Protein AF-A0A968AZ81-F1 (afdb_monomer)

Foldseek 3Di:
DDDDDDDDDPPDDDDDPPPPPPVVVVVVPPPPPDDDDDDDDDDDDDDDDDDDDDDDDDDDDDDDDDDDDPDPCPVVVVVVVVVVVVVVVCVVPVPPCPDDQQDDPPPPPPDPPPDDAQAWEDEPDPWIFGQHPQATATAPDVVLVVVVCVVPVRVVRYDYDYVVVNVSGHHDYHFFAWEDEPPDPAIWTADPQATAGEPDDAPPPPPDPRRDYHYDYPVSNVPGHYDYHDYNDPD

Structure (mmCIF, N/CA/C/O backbone):
data_AF-A0A968AZ81-F1
#
_entry.id   AF-A0A968AZ81-F1
#
loop_
_atom_site.group_PDB
_atom_site.id
_atom_site.type_symbol
_atom_site.label_atom_id
_atom_site.label_alt_id
_atom_site.label_comp_id
_atom_site.label_asym_id
_atom_site.label_entity_id
_atom_site.label_seq_id
_atom_site.pdbx_PDB_ins_code
_atom_site.Cartn_x
_atom_site.Cartn_y
_atom_site.Cartn_z
_atom_site.occupancy
_atom_site.B_iso_or_equiv
_atom_site.auth_seq_id
_atom_site.auth_comp_id
_atom_site.auth_asym_id
_atom_site.auth_atom_id
_atom_site.pdbx_PDB_model_num
ATOM 1 N N . MET A 1 1 ? 12.023 -5.761 -66.717 1.00 43.62 1 MET A N 1
ATOM 2 C CA . MET A 1 1 ? 10.794 -6.523 -66.402 1.00 43.62 1 MET A CA 1
ATOM 3 C C . MET A 1 1 ? 10.692 -6.647 -64.890 1.00 43.62 1 MET A C 1
ATOM 5 O O . MET A 1 1 ? 11.383 -7.474 -64.313 1.00 43.62 1 MET A O 1
ATOM 9 N N . TYR A 1 2 ? 9.914 -5.782 -64.241 1.00 35.03 2 TYR A N 1
ATOM 10 C CA . TYR A 1 2 ? 9.704 -5.839 -62.792 1.00 35.03 2 TYR A CA 1
ATOM 11 C C . TYR A 1 2 ? 8.448 -6.666 -62.511 1.00 35.03 2 TYR A C 1
ATOM 13 O O . TYR A 1 2 ? 7.374 -6.349 -63.018 1.00 35.03 2 TYR A O 1
ATOM 21 N N . LYS A 1 3 ? 8.602 -7.762 -61.759 1.00 43.31 3 LYS A N 1
ATOM 22 C CA . LYS A 1 3 ? 7.485 -8.586 -61.284 1.00 43.31 3 LYS A CA 1
ATOM 23 C C . LYS A 1 3 ? 6.713 -7.788 -60.233 1.00 43.31 3 LYS A C 1
ATOM 25 O O . LYS A 1 3 ? 7.293 -7.390 -59.228 1.00 43.31 3 LYS A O 1
ATOM 30 N N . GLN A 1 4 ? 5.428 -7.550 -60.480 1.00 50.06 4 GLN A N 1
ATOM 31 C CA . GLN A 1 4 ? 4.507 -7.011 -59.484 1.00 50.06 4 GLN A CA 1
ATOM 32 C C . GLN A 1 4 ? 4.233 -8.087 -58.429 1.00 50.06 4 GLN A C 1
ATOM 34 O O . GLN A 1 4 ? 3.752 -9.173 -58.751 1.00 50.06 4 GLN A O 1
ATOM 39 N N . THR A 1 5 ? 4.565 -7.788 -57.177 1.00 60.44 5 THR A N 1
ATOM 40 C CA . THR A 1 5 ? 4.175 -8.591 -56.015 1.00 60.44 5 THR A CA 1
ATOM 41 C C . THR A 1 5 ? 2.737 -8.215 -55.636 1.00 60.44 5 THR A C 1
ATOM 43 O O . THR A 1 5 ? 2.453 -7.019 -55.539 1.00 60.44 5 THR A O 1
ATOM 46 N N . PRO A 1 6 ? 1.815 -9.174 -55.445 1.00 56.84 6 PRO A N 1
ATOM 47 C CA . PRO 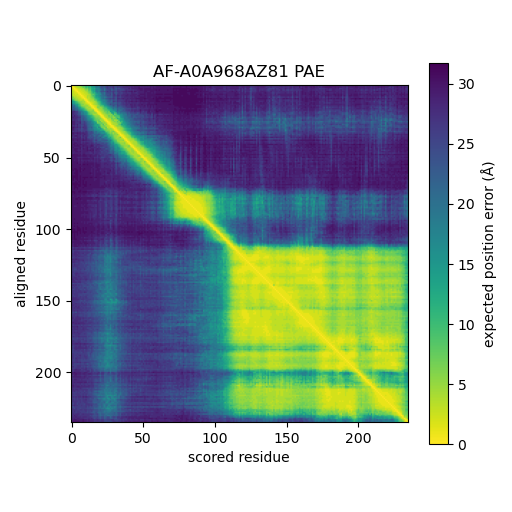A 1 6 ? 0.432 -8.862 -55.097 1.00 56.84 6 PRO A CA 1
ATOM 48 C C . PRO A 1 6 ? 0.316 -8.268 -53.683 1.00 56.84 6 PRO A C 1
ATOM 50 O O . PRO A 1 6 ? 1.029 -8.674 -52.763 1.00 56.84 6 PRO A O 1
ATOM 53 N N . LEU A 1 7 ? -0.591 -7.295 -53.538 1.00 59.62 7 LEU A N 1
ATOM 54 C CA . LEU A 1 7 ? -0.969 -6.659 -52.272 1.00 59.62 7 LEU A CA 1
ATOM 55 C C . LEU A 1 7 ? -1.585 -7.693 -51.303 1.00 59.62 7 LEU A C 1
ATOM 57 O O . LEU A 1 7 ? -2.386 -8.515 -51.753 1.00 59.62 7 LEU A O 1
ATOM 61 N N . PRO A 1 8 ? -1.278 -7.647 -49.994 1.00 56.78 8 PRO A N 1
ATOM 62 C CA . PRO A 1 8 ? -1.912 -8.521 -49.015 1.00 56.78 8 PRO A CA 1
ATOM 63 C C . PRO A 1 8 ? -3.367 -8.108 -48.743 1.00 56.78 8 PRO A C 1
ATOM 65 O O . PRO A 1 8 ? -3.677 -6.932 -48.554 1.00 56.78 8 PRO A O 1
ATOM 68 N N . ASP A 1 9 ? -4.240 -9.112 -48.717 1.00 55.59 9 ASP A N 1
ATOM 69 C CA . ASP A 1 9 ? -5.656 -9.033 -48.354 1.00 55.59 9 ASP A CA 1
ATOM 70 C C . ASP A 1 9 ? -5.807 -8.683 -46.860 1.00 55.59 9 ASP A C 1
ATOM 72 O O . ASP A 1 9 ? -5.291 -9.385 -45.989 1.00 55.59 9 ASP A O 1
ATOM 76 N N . LEU A 1 10 ? -6.492 -7.572 -46.570 1.00 54.00 10 LEU A N 1
ATOM 77 C CA . LEU A 1 10 ? -6.696 -7.024 -45.221 1.00 54.00 10 LEU A CA 1
ATOM 78 C C . LEU A 1 10 ? -7.914 -7.616 -44.493 1.00 54.00 10 LEU A C 1
ATOM 80 O O . LEU A 1 10 ? -8.325 -7.099 -43.454 1.00 54.00 10 LEU A O 1
ATOM 84 N N . THR A 1 11 ? -8.482 -8.715 -44.983 1.00 55.09 11 THR A N 1
ATOM 85 C CA . THR A 1 11 ? -9.684 -9.316 -44.395 1.00 55.09 11 THR A CA 1
ATOM 86 C C . THR A 1 11 ? -9.343 -10.543 -43.544 1.00 55.09 11 THR A C 1
ATOM 88 O O . THR A 1 11 ? -9.730 -11.667 -43.853 1.00 55.09 11 THR A O 1
ATOM 91 N N . GLN A 1 12 ? -8.611 -10.350 -42.440 1.00 53.25 12 GLN A N 1
ATOM 92 C CA . GLN A 1 12 ? -8.490 -11.368 -41.385 1.00 53.25 12 GLN A CA 1
ATOM 93 C C . GLN A 1 12 ? -8.810 -10.774 -40.003 1.00 53.25 12 GLN A C 1
ATOM 95 O O . GLN A 1 12 ? -8.204 -9.773 -39.617 1.00 53.25 12 GLN A O 1
ATOM 100 N N . PRO A 1 13 ? -9.737 -11.371 -39.229 1.00 49.16 13 PRO A N 1
ATOM 101 C CA . PRO A 1 13 ? -10.010 -10.940 -37.864 1.00 49.16 13 PRO A CA 1
ATOM 102 C C . PRO A 1 13 ? -8.804 -11.221 -36.958 1.00 49.16 13 PRO A C 1
ATOM 104 O O . PRO A 1 13 ? -8.225 -12.310 -36.978 1.00 49.16 13 PRO A O 1
ATOM 107 N N . ALA A 1 14 ? -8.438 -10.215 -36.162 1.00 47.72 14 ALA A N 1
ATOM 108 C CA . ALA A 1 14 ? -7.310 -10.228 -35.241 1.00 47.72 14 ALA A CA 1
ATOM 109 C C . ALA A 1 14 ? -7.353 -11.448 -34.305 1.00 47.72 14 ALA A C 1
ATOM 111 O O . ALA A 1 14 ? -8.196 -11.567 -33.415 1.00 47.72 14 ALA A O 1
ATOM 112 N N . LYS A 1 15 ? -6.406 -12.364 -34.508 1.00 46.53 15 LYS A N 1
ATOM 113 C CA . LYS A 1 15 ? -6.186 -13.528 -33.655 1.00 46.53 15 LYS A CA 1
ATOM 114 C C . LYS A 1 15 ? -5.468 -13.082 -32.375 1.00 46.53 15 LYS A C 1
ATOM 116 O O . LYS A 1 15 ? -4.271 -12.834 -32.396 1.00 46.53 15 LYS A O 1
ATOM 121 N N . ASN A 1 16 ? -6.249 -12.981 -31.303 1.00 49.22 16 ASN A N 1
ATOM 122 C CA . ASN A 1 16 ? -5.918 -13.073 -29.875 1.00 49.22 16 ASN A CA 1
ATOM 123 C C . ASN A 1 16 ? -4.513 -12.585 -29.386 1.00 49.22 16 ASN A C 1
ATOM 125 O O . ASN A 1 16 ? -3.524 -13.290 -29.603 1.00 49.22 16 ASN A O 1
ATOM 129 N N . PRO A 1 17 ? -4.408 -11.471 -28.623 1.00 50.22 17 PRO A N 1
ATOM 130 C CA . PRO A 1 17 ? -3.148 -10.968 -28.047 1.00 50.22 17 PRO A CA 1
ATOM 131 C C . PRO A 1 17 ? -2.643 -11.693 -26.772 1.00 50.22 17 PRO A C 1
ATOM 133 O O . PRO A 1 17 ? -1.672 -11.259 -26.154 1.00 50.22 17 PRO A O 1
ATOM 136 N N . GLU A 1 18 ? -3.222 -12.823 -26.368 1.00 47.47 18 GLU A N 1
ATOM 137 C CA . GLU A 1 18 ? -2.956 -13.469 -25.065 1.00 47.47 18 GLU A CA 1
ATOM 138 C C . GLU A 1 18 ? -1.625 -14.242 -24.920 1.00 47.47 18 GLU A C 1
ATOM 140 O O . GLU A 1 18 ? -1.458 -15.026 -23.988 1.00 47.47 18 GLU A O 1
ATOM 145 N N . ARG A 1 19 ? -0.647 -14.060 -25.817 1.00 44.75 19 ARG A N 1
ATOM 146 C CA . ARG A 1 19 ? 0.639 -14.791 -25.747 1.00 44.75 19 ARG A CA 1
ATOM 147 C C . ARG A 1 19 ? 1.856 -13.971 -25.333 1.00 44.75 19 ARG A C 1
ATOM 149 O O . ARG A 1 19 ? 2.901 -14.567 -25.092 1.00 44.75 19 ARG A O 1
ATOM 156 N N . SER A 1 20 ? 1.742 -12.651 -25.174 1.00 47.31 20 SER A N 1
ATOM 157 C CA . SER A 1 20 ? 2.914 -11.825 -24.834 1.00 47.31 20 SER A CA 1
ATOM 158 C C . SER A 1 20 ? 3.199 -11.699 -23.329 1.00 47.31 20 SER A C 1
ATOM 160 O O . SER A 1 20 ? 4.309 -11.334 -22.957 1.00 47.31 20 SER A O 1
ATOM 162 N N . ASN A 1 21 ? 2.250 -12.055 -22.454 1.00 42.53 21 ASN A N 1
ATOM 163 C CA . ASN A 1 21 ? 2.401 -11.892 -20.997 1.00 42.53 21 ASN A CA 1
ATOM 164 C C . ASN A 1 21 ? 2.943 -13.136 -20.273 1.00 42.53 21 ASN A C 1
ATOM 166 O O . ASN A 1 21 ? 3.246 -13.079 -19.083 1.00 42.53 21 ASN A O 1
ATOM 170 N N . VAL A 1 22 ? 3.086 -14.267 -20.971 1.00 46.84 22 VAL A N 1
ATOM 171 C CA . VAL A 1 22 ? 3.526 -15.531 -20.352 1.00 46.84 22 VAL A CA 1
ATOM 172 C C . VAL A 1 22 ? 5.052 -15.598 -20.219 1.00 46.84 22 VAL A C 1
ATOM 174 O O . VAL A 1 22 ? 5.560 -16.166 -19.257 1.00 46.84 22 VAL A O 1
ATOM 177 N N . VAL A 1 23 ? 5.796 -14.947 -21.119 1.00 44.12 23 VAL A N 1
ATOM 178 C CA . VAL A 1 23 ? 7.267 -15.039 -21.151 1.00 44.12 23 VAL A CA 1
ATOM 179 C C . VAL A 1 23 ? 7.927 -14.264 -20.000 1.00 44.12 23 VAL A C 1
ATOM 181 O O . VAL A 1 23 ? 8.949 -14.702 -19.478 1.00 44.12 23 VAL A O 1
ATOM 184 N N . ILE A 1 24 ? 7.322 -13.168 -19.524 1.00 49.38 24 ILE A N 1
ATOM 185 C CA . ILE A 1 24 ? 7.890 -12.373 -18.416 1.00 49.38 24 ILE A CA 1
ATOM 186 C C . ILE A 1 24 ? 7.725 -13.090 -17.061 1.00 49.38 24 ILE A C 1
ATOM 188 O O . ILE A 1 24 ? 8.599 -12.987 -16.202 1.00 49.38 24 ILE A O 1
ATOM 192 N N . LYS A 1 25 ? 6.662 -13.890 -16.871 1.00 41.91 25 LYS A N 1
ATOM 193 C CA . LYS A 1 25 ? 6.433 -14.628 -15.613 1.00 41.91 25 LYS A CA 1
ATOM 194 C C . LYS A 1 25 ? 7.460 -15.742 -15.361 1.00 41.91 25 LYS A C 1
ATOM 196 O O . LYS A 1 25 ? 7.760 -16.027 -14.204 1.00 41.91 25 LYS A O 1
ATOM 201 N N . GLN A 1 26 ? 8.024 -16.351 -16.408 1.00 46.97 26 GLN A N 1
ATOM 202 C CA . GLN A 1 26 ? 8.969 -17.468 -16.256 1.00 46.97 26 GLN A CA 1
ATOM 203 C C . GLN A 1 26 ? 10.390 -17.032 -15.879 1.00 46.97 26 GLN A C 1
ATOM 205 O O . GLN A 1 26 ? 11.047 -17.733 -15.122 1.00 46.97 26 GLN A O 1
ATOM 210 N N . GLN A 1 27 ? 10.862 -15.857 -16.303 1.00 42.25 27 GLN A N 1
ATOM 211 C CA . GLN A 1 27 ? 12.203 -15.399 -15.903 1.00 42.25 27 GLN A CA 1
ATOM 212 C C . GLN A 1 27 ? 12.295 -14.957 -14.433 1.00 42.25 27 GLN A C 1
ATOM 214 O O . GLN A 1 27 ? 13.395 -14.890 -13.887 1.00 42.25 27 GLN A O 1
ATOM 219 N N . TYR A 1 28 ? 11.166 -14.661 -13.779 1.00 43.38 28 TYR A N 1
ATOM 220 C CA . TYR A 1 28 ? 11.157 -14.194 -12.390 1.00 43.38 28 TYR A CA 1
ATOM 221 C C . TYR A 1 28 ? 11.335 -15.326 -11.364 1.00 43.38 28 TYR A C 1
ATOM 223 O O . TYR A 1 28 ? 11.865 -15.091 -10.280 1.00 43.38 28 TYR A O 1
ATOM 231 N N . THR A 1 29 ? 10.931 -16.556 -11.692 1.00 47.66 29 THR A N 1
ATOM 232 C CA . THR A 1 29 ? 10.911 -17.678 -10.735 1.00 47.66 29 THR A CA 1
ATOM 233 C C . THR A 1 29 ? 12.261 -18.383 -10.579 1.00 47.66 29 THR A C 1
ATOM 235 O O . THR A 1 29 ? 12.570 -18.837 -9.482 1.00 47.66 29 THR A O 1
ATOM 238 N N . ASP A 1 30 ? 13.128 -18.372 -11.594 1.00 41.91 30 ASP A N 1
ATOM 239 C CA . ASP A 1 30 ? 14.396 -19.127 -11.556 1.00 41.91 30 ASP A CA 1
ATOM 240 C C . ASP A 1 30 ? 15.534 -18.457 -10.754 1.00 41.91 30 ASP A C 1
ATOM 242 O O . ASP A 1 30 ? 16.578 -19.066 -10.525 1.00 41.91 30 ASP A O 1
ATOM 246 N N . SER A 1 31 ? 15.372 -17.206 -10.303 1.00 46.06 31 SER A N 1
ATOM 247 C CA . SER A 1 31 ? 16.472 -16.439 -9.682 1.00 46.06 31 SER A CA 1
ATOM 248 C C . SER A 1 31 ? 16.477 -16.410 -8.145 1.00 46.06 31 SER A C 1
ATOM 250 O O . SER A 1 31 ? 17.392 -15.823 -7.567 1.00 46.06 31 SER A O 1
ATOM 252 N N . ILE A 1 32 ? 15.487 -16.999 -7.462 1.00 50.78 32 ILE A N 1
ATOM 253 C CA . ILE A 1 32 ? 15.324 -16.848 -5.996 1.00 50.78 32 ILE A CA 1
ATOM 254 C C . ILE A 1 32 ? 15.910 -18.026 -5.188 1.00 50.78 32 ILE A C 1
ATOM 256 O O . ILE A 1 32 ? 16.118 -17.913 -3.982 1.00 50.78 32 ILE A O 1
ATOM 260 N N . GLU A 1 33 ? 16.297 -19.132 -5.823 1.00 42.31 33 GLU A N 1
ATOM 261 C CA . GLU A 1 33 ? 16.696 -20.351 -5.110 1.00 42.31 33 GLU A CA 1
ATOM 262 C C . GLU A 1 33 ? 18.215 -20.554 -5.036 1.00 42.31 33 GLU A C 1
ATOM 264 O O . GLU A 1 33 ? 18.765 -21.456 -5.668 1.00 42.31 33 GLU A O 1
ATOM 269 N N . ARG A 1 34 ? 18.914 -19.695 -4.274 1.00 42.72 34 ARG A N 1
ATOM 270 C CA . ARG A 1 34 ? 20.279 -19.978 -3.773 1.00 42.72 34 ARG A CA 1
ATOM 271 C C . ARG A 1 34 ? 20.777 -18.944 -2.745 1.00 42.72 34 ARG A C 1
ATOM 273 O O . ARG A 1 34 ? 21.597 -18.089 -3.064 1.00 42.72 34 ARG A O 1
ATOM 280 N N . GLN A 1 35 ? 20.365 -19.062 -1.481 1.00 42.22 35 GLN A N 1
ATOM 281 C CA . GLN A 1 35 ? 21.183 -18.587 -0.351 1.00 42.22 35 GLN A CA 1
ATOM 282 C C . GLN A 1 35 ? 21.115 -19.568 0.833 1.00 42.22 35 GLN A C 1
ATOM 284 O O . GLN A 1 35 ? 20.030 -19.805 1.358 1.00 42.22 35 GLN A O 1
ATOM 289 N N . PRO A 1 36 ? 22.250 -20.146 1.271 1.00 47.81 36 PRO A N 1
ATOM 290 C CA . PRO A 1 36 ? 22.315 -20.941 2.491 1.00 47.81 36 PRO A CA 1
ATOM 291 C C . PRO A 1 36 ? 22.376 -20.049 3.740 1.00 47.81 36 PRO A C 1
ATOM 293 O O . PRO A 1 36 ? 23.131 -19.078 3.807 1.00 47.81 36 PRO A O 1
ATOM 296 N N . HIS A 1 37 ? 21.580 -20.415 4.744 1.00 39.03 37 HIS A N 1
ATOM 297 C CA . HIS A 1 37 ? 21.523 -19.786 6.060 1.00 39.03 37 HIS A CA 1
ATOM 298 C C . HIS A 1 37 ? 22.835 -19.975 6.838 1.00 39.03 37 HIS A C 1
ATOM 300 O O . HIS A 1 37 ? 23.242 -21.100 7.119 1.00 39.03 37 HIS A O 1
ATOM 306 N N . SER A 1 38 ? 23.458 -18.867 7.244 1.00 40.09 38 SER A N 1
ATOM 307 C CA . SER A 1 38 ? 24.498 -18.844 8.277 1.00 40.09 38 SER A CA 1
ATOM 308 C C . SER A 1 38 ? 23.845 -18.542 9.624 1.00 40.09 38 SER A C 1
ATOM 310 O O . SER A 1 38 ? 23.362 -17.432 9.848 1.00 40.09 38 SER A O 1
ATOM 312 N N . MET A 1 39 ? 23.825 -19.534 10.516 1.00 40.88 39 MET A N 1
ATOM 313 C CA . MET A 1 39 ? 23.459 -19.367 11.922 1.00 40.88 39 MET A CA 1
ATOM 314 C C . MET A 1 39 ? 24.515 -18.512 12.633 1.00 40.88 39 MET A C 1
ATOM 316 O O . MET A 1 39 ? 25.663 -18.925 12.773 1.00 40.88 39 MET A O 1
ATOM 32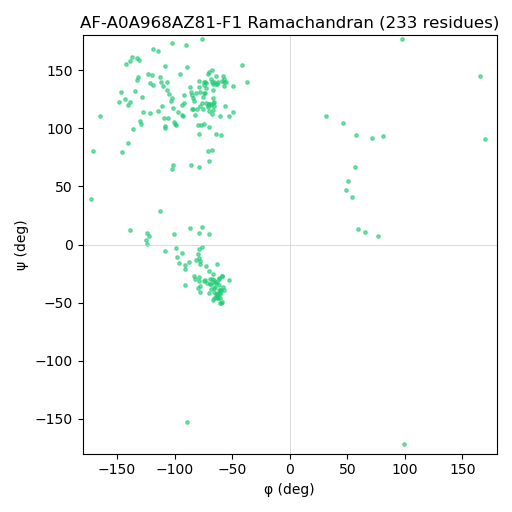0 N N . GLY A 1 40 ? 24.113 -17.331 13.097 1.00 40.84 40 GLY A N 1
ATOM 321 C CA . GLY A 1 40 ? 24.876 -16.496 14.021 1.00 40.84 40 GLY A CA 1
ATOM 322 C C . GLY A 1 40 ? 24.213 -16.508 15.393 1.00 40.84 40 GLY A C 1
ATOM 323 O O . GLY A 1 40 ? 23.219 -15.825 15.611 1.00 40.84 40 GLY A O 1
ATOM 324 N N . SER A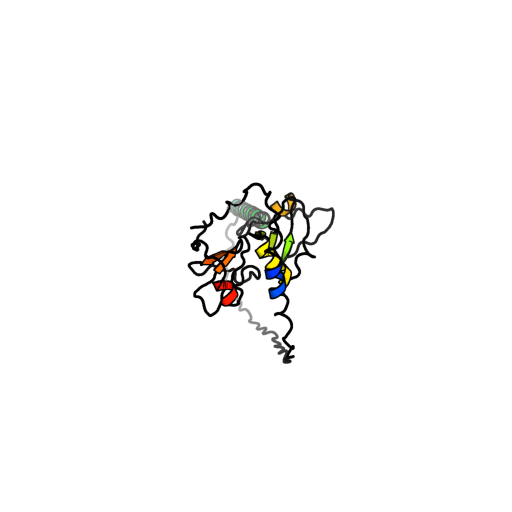 1 41 ? 24.762 -17.321 16.290 1.00 37.75 41 SER A N 1
ATOM 325 C CA . SER A 1 41 ? 24.564 -17.252 17.737 1.00 37.75 41 SER A CA 1
ATOM 326 C C . SER A 1 41 ? 25.215 -15.973 18.278 1.00 37.75 41 SER A C 1
ATOM 328 O O . SER A 1 41 ? 26.316 -15.646 17.836 1.00 37.75 41 SER A O 1
ATOM 330 N N . LEU A 1 42 ? 24.582 -15.278 19.231 1.00 39.28 42 LEU A N 1
ATOM 331 C CA . LEU A 1 42 ? 25.110 -15.096 20.596 1.00 39.28 42 LEU A CA 1
ATOM 332 C C . LEU A 1 42 ? 24.391 -13.985 21.392 1.00 39.28 42 LEU A C 1
ATOM 334 O O . LEU A 1 42 ? 24.064 -12.914 20.889 1.00 39.28 42 LEU A O 1
ATOM 338 N N . THR A 1 43 ? 24.295 -14.280 22.692 1.00 39.66 43 THR A N 1
ATOM 339 C CA . THR A 1 43 ? 24.320 -13.384 23.864 1.00 39.66 43 THR A CA 1
ATOM 340 C C . THR A 1 43 ? 23.131 -12.466 24.149 1.00 39.66 43 THR A C 1
ATOM 342 O O . THR A 1 43 ? 23.080 -11.301 23.772 1.00 39.66 43 THR A O 1
ATOM 345 N N . SER A 1 44 ? 22.235 -13.027 24.966 1.00 40.78 44 SER A N 1
ATOM 346 C CA . SER A 1 44 ? 21.363 -12.336 25.914 1.00 40.78 44 SER A CA 1
ATOM 347 C C . SER A 1 44 ? 22.213 -11.692 27.017 1.00 40.78 44 SER A C 1
ATOM 349 O O . SER A 1 44 ? 22.905 -12.409 27.740 1.00 40.78 44 SER A O 1
ATOM 351 N N . THR A 1 45 ? 22.154 -10.367 27.155 1.00 51.75 45 THR A N 1
ATOM 352 C CA . THR A 1 45 ? 22.694 -9.648 28.318 1.00 51.75 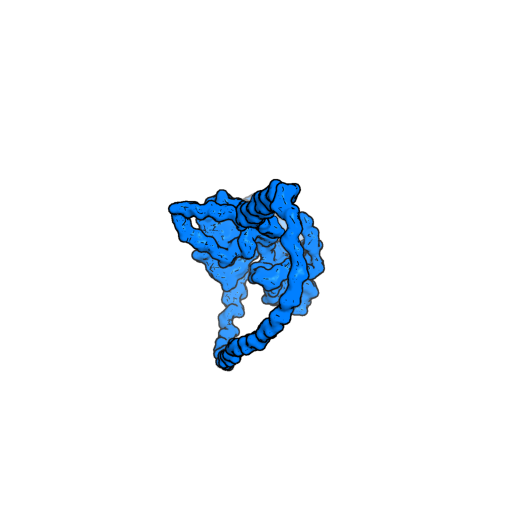45 THR A CA 1
ATOM 353 C C . THR A 1 45 ? 21.526 -9.113 29.131 1.00 51.75 45 THR A C 1
ATOM 355 O O . THR A 1 45 ? 20.814 -8.200 28.720 1.00 51.75 45 THR A O 1
ATOM 358 N N . GLU A 1 46 ? 21.336 -9.740 30.280 1.00 43.00 46 GLU A N 1
ATOM 359 C CA . GLU A 1 46 ? 20.383 -9.410 31.326 1.00 43.00 46 GLU A CA 1
ATOM 360 C C . GLU A 1 46 ? 20.969 -8.265 32.169 1.00 43.00 46 GLU A C 1
ATOM 362 O O . GLU A 1 46 ? 22.029 -8.419 32.775 1.00 43.00 46 GLU A O 1
ATOM 367 N N . VAL A 1 47 ? 20.323 -7.094 32.183 1.00 47.78 47 VAL A N 1
ATOM 368 C CA . VAL A 1 47 ? 20.673 -6.002 33.104 1.00 47.78 47 VAL A CA 1
ATOM 369 C C . VAL A 1 47 ? 19.573 -5.896 34.149 1.00 47.78 47 VAL A C 1
ATOM 371 O O . VAL A 1 47 ? 18.492 -5.366 33.907 1.00 47.78 47 VAL A O 1
ATOM 374 N N . ILE A 1 48 ? 19.885 -6.442 35.319 1.00 50.91 48 ILE A N 1
ATOM 375 C CA . ILE A 1 48 ? 19.135 -6.311 36.562 1.00 50.91 48 ILE A CA 1
ATOM 376 C C . ILE A 1 48 ? 19.420 -4.910 37.113 1.00 50.91 48 ILE A C 1
ATOM 378 O O . ILE A 1 48 ? 20.559 -4.610 37.463 1.00 50.91 48 ILE A O 1
ATOM 382 N N . MET A 1 49 ? 18.400 -4.058 37.221 1.00 45.91 49 MET A N 1
ATOM 383 C CA . MET A 1 49 ? 18.490 -2.814 37.988 1.00 45.91 49 MET A CA 1
ATOM 384 C C . MET A 1 49 ? 17.328 -2.764 38.979 1.00 45.91 49 MET A C 1
ATOM 386 O O . MET A 1 49 ? 16.158 -2.758 38.605 1.00 45.91 49 MET A O 1
ATOM 390 N N . SER A 1 50 ? 17.688 -2.828 40.255 1.00 47.00 50 SER A N 1
ATOM 391 C CA . SER A 1 50 ? 16.816 -2.798 41.428 1.00 47.00 50 SER A CA 1
ATOM 392 C C . SER A 1 50 ? 17.093 -1.522 42.242 1.00 47.00 50 SER A C 1
ATOM 394 O O . SER A 1 50 ? 18.056 -0.817 41.940 1.00 47.00 50 SER A O 1
ATOM 396 N N . PRO A 1 51 ? 16.214 -1.176 43.197 1.00 55.31 51 PRO A N 1
ATOM 397 C CA . PRO A 1 51 ? 15.727 0.183 43.414 1.00 55.31 51 PRO A CA 1
ATOM 398 C C . PRO A 1 51 ? 16.586 0.996 44.382 1.00 55.31 51 PRO A C 1
ATOM 400 O O . PRO A 1 51 ? 17.167 0.442 45.312 1.00 55.31 51 PRO A O 1
ATOM 403 N N . ASP A 1 52 ? 16.568 2.319 44.220 1.00 39.84 52 ASP A N 1
ATOM 404 C CA . ASP A 1 52 ? 17.078 3.244 45.230 1.00 39.84 52 ASP A CA 1
ATOM 405 C C . ASP A 1 52 ? 15.902 3.929 45.942 1.00 39.84 52 ASP A C 1
ATOM 407 O O . ASP A 1 52 ? 15.147 4.718 45.368 1.00 39.84 52 ASP A O 1
ATOM 411 N N . VAL A 1 53 ? 15.718 3.528 47.197 1.00 51.91 53 VAL A N 1
ATOM 412 C CA . VAL A 1 53 ? 14.817 4.117 48.183 1.00 51.91 53 VAL A CA 1
ATOM 413 C C . VAL A 1 53 ? 15.673 5.049 49.031 1.00 51.91 53 VAL A C 1
ATOM 415 O O . VAL A 1 53 ? 16.508 4.582 49.800 1.00 51.91 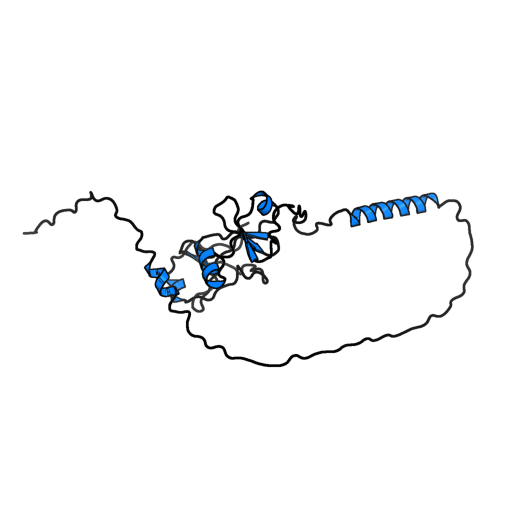53 VAL A O 1
ATOM 418 N N . SER A 1 54 ? 15.424 6.356 48.957 1.00 49.41 54 SER A N 1
ATOM 419 C CA . SER A 1 54 ? 15.941 7.309 49.941 1.00 49.41 54 SER A CA 1
ATOM 420 C C . SER A 1 54 ? 14.802 8.059 50.619 1.00 49.41 54 SER A C 1
ATOM 422 O O . SER A 1 54 ? 14.080 8.852 50.018 1.00 49.41 54 SER A O 1
ATOM 424 N N . HIS A 1 55 ? 14.672 7.769 51.911 1.00 46.31 55 HIS A N 1
ATOM 425 C CA . HIS A 1 55 ? 13.947 8.546 52.901 1.00 46.31 55 HIS A CA 1
ATOM 426 C C . HIS A 1 55 ? 14.582 9.930 53.063 1.00 46.31 55 HIS A C 1
ATOM 428 O O . HIS A 1 55 ? 15.796 10.026 53.237 1.00 46.31 55 HIS A O 1
ATOM 434 N N . GLN A 1 56 ? 13.771 10.986 53.169 1.00 49.44 56 GLN A N 1
ATOM 435 C CA . GLN A 1 56 ? 14.190 12.147 53.948 1.00 49.44 56 GLN A CA 1
ATOM 436 C C . GLN A 1 56 ? 13.024 12.786 54.699 1.00 49.44 56 GLN A C 1
ATOM 438 O O . GLN A 1 56 ? 11.967 13.102 54.160 1.00 49.44 56 GLN A O 1
ATOM 443 N N . SER A 1 57 ? 13.259 12.883 55.997 1.00 50.28 57 SER A N 1
ATOM 444 C CA . SER A 1 57 ? 12.403 13.331 57.079 1.00 50.28 57 SER A CA 1
ATOM 445 C C . SER A 1 57 ? 12.128 14.837 57.070 1.00 50.28 57 SER A C 1
ATOM 447 O O . SER A 1 57 ? 12.990 15.654 56.757 1.00 50.28 57 SER A O 1
ATOM 449 N N . THR A 1 58 ? 10.918 15.160 57.520 1.00 48.62 58 THR A N 1
ATOM 450 C CA . THR A 1 58 ? 10.413 16.449 58.014 1.00 48.62 58 THR A CA 1
ATOM 451 C C . THR A 1 58 ? 11.373 17.223 58.920 1.00 48.62 58 THR A C 1
ATOM 453 O O . THR A 1 58 ? 12.079 16.624 59.732 1.00 48.62 58 THR A O 1
ATOM 456 N N . PRO A 1 59 ? 11.200 18.555 58.955 1.00 56.25 59 PRO A N 1
ATOM 457 C CA . PRO A 1 59 ? 11.098 19.250 60.231 1.00 56.25 59 PRO A CA 1
ATOM 458 C C . PRO A 1 59 ? 9.778 20.022 60.383 1.00 56.25 59 PRO A C 1
ATOM 460 O O . PRO A 1 59 ? 9.287 20.679 59.467 1.00 56.25 59 PRO A O 1
ATOM 463 N N . LEU A 1 60 ? 9.244 19.918 61.601 1.00 50.12 60 LEU A N 1
ATOM 464 C CA . LEU A 1 60 ? 8.171 20.714 62.189 1.00 50.12 60 LEU A CA 1
ATOM 465 C C . LEU A 1 60 ? 8.414 22.216 62.011 1.00 50.12 60 LEU A C 1
ATOM 467 O O . LEU A 1 60 ? 9.502 22.715 62.304 1.00 50.12 60 LEU A O 1
ATOM 471 N N . ARG A 1 61 ? 7.363 22.947 61.633 1.00 47.31 61 ARG A N 1
ATOM 472 C CA . ARG A 1 61 ? 7.292 24.390 61.842 1.00 47.31 61 ARG A CA 1
ATOM 473 C C . ARG A 1 61 ? 5.908 24.767 62.359 1.00 47.31 61 ARG A C 1
ATOM 475 O O . ARG A 1 61 ? 4.940 24.847 61.612 1.00 47.31 61 ARG A O 1
ATOM 482 N N . GLU A 1 62 ? 5.887 24.947 63.671 1.00 50.56 62 GLU A N 1
ATOM 483 C CA . GLU A 1 62 ? 4.869 25.610 64.474 1.00 50.56 62 GLU A CA 1
ATOM 484 C C . GLU A 1 62 ? 4.820 27.103 64.121 1.00 50.56 62 GLU A C 1
ATOM 486 O O . GLU A 1 62 ? 5.863 27.728 63.897 1.00 50.56 62 GLU A O 1
ATOM 491 N N . GLY A 1 63 ? 3.621 27.671 64.046 1.00 45.53 63 GLY A N 1
ATOM 492 C CA . GLY A 1 63 ? 3.427 29.084 63.750 1.00 45.53 63 GLY A CA 1
ATOM 493 C C . GLY A 1 63 ? 1.968 29.399 63.468 1.00 45.53 63 GLY A C 1
ATOM 494 O O . GLY A 1 63 ? 1.527 29.301 62.326 1.00 45.53 63 GLY A O 1
ATOM 495 N N . ASP A 1 64 ? 1.261 29.749 64.540 1.00 48.59 64 ASP A N 1
ATOM 496 C CA . ASP A 1 64 ? -0.076 30.335 64.583 1.00 48.59 64 ASP A CA 1
ATOM 497 C C . ASP A 1 64 ? -0.352 31.334 63.457 1.00 48.59 64 ASP A C 1
ATOM 499 O O . ASP A 1 64 ? 0.479 32.201 63.180 1.00 48.59 64 ASP A O 1
ATOM 503 N N . GLN A 1 65 ? -1.569 31.281 62.904 1.00 51.41 65 GLN A N 1
ATOM 504 C CA . GLN A 1 65 ? -2.319 32.491 62.561 1.00 51.41 65 GLN A CA 1
ATOM 505 C C . GLN A 1 65 ? -3.807 32.205 62.303 1.00 51.41 65 GLN A C 1
ATOM 507 O O . GLN A 1 65 ? -4.204 31.601 61.310 1.00 51.41 65 GLN A O 1
ATOM 512 N N . ASP A 1 66 ? -4.599 32.696 63.255 1.00 45.75 66 ASP A N 1
ATOM 513 C CA . ASP A 1 66 ? -5.872 33.393 63.097 1.00 45.75 66 ASP A CA 1
ATOM 514 C C . ASP A 1 66 ? -7.023 32.701 62.358 1.00 45.75 66 ASP A C 1
ATOM 516 O O . ASP A 1 66 ? -7.280 32.848 61.161 1.00 45.75 66 ASP A O 1
ATOM 520 N N . VAL A 1 67 ? -7.851 32.075 63.194 1.00 52.84 67 VAL A N 1
ATOM 521 C CA . VAL A 1 67 ? -9.272 31.826 62.966 1.00 52.84 67 VAL A CA 1
ATOM 522 C C . VAL A 1 67 ? -9.983 33.173 62.792 1.00 52.84 67 VAL A C 1
ATOM 524 O O . VAL A 1 67 ? -10.407 33.800 63.759 1.00 52.84 67 VAL A O 1
ATOM 527 N N . SER A 1 68 ? -10.141 33.626 61.547 1.00 53.44 68 SER A N 1
ATOM 528 C CA . SER A 1 68 ? -11.015 34.755 61.230 1.00 53.44 68 SER A CA 1
ATOM 529 C C . SER A 1 68 ? -11.977 34.429 60.085 1.00 53.44 68 SER A C 1
ATOM 531 O O . SER A 1 68 ? -11.621 34.383 58.912 1.00 53.44 68 SER A O 1
ATOM 533 N N . SER A 1 69 ? -13.237 34.237 60.487 1.00 52.09 69 SER A N 1
ATOM 534 C CA . SER A 1 69 ? -14.470 34.583 59.762 1.00 52.09 69 SER A CA 1
ATOM 535 C C . SER A 1 69 ? -14.697 34.010 58.347 1.00 52.09 69 SER A C 1
ATOM 537 O O . SER A 1 69 ? -14.889 34.722 57.361 1.00 52.09 69 SER A O 1
ATOM 539 N N . SER A 1 70 ? -14.864 32.691 58.252 1.00 47.91 70 SER A N 1
ATOM 540 C CA . SER A 1 70 ? -15.435 32.004 57.084 1.00 47.91 70 SER A CA 1
ATOM 541 C C . SER A 1 70 ? -16.973 31.937 57.137 1.00 47.91 70 SER A C 1
ATOM 543 O O . SER A 1 70 ? -17.540 30.861 57.273 1.00 47.91 70 SER A O 1
ATOM 545 N N . HIS A 1 71 ? -17.682 33.068 57.004 1.00 52.62 71 HIS A N 1
ATOM 546 C CA . HIS A 1 71 ? -19.163 33.041 56.941 1.00 52.62 71 HIS A CA 1
ATOM 547 C C . HIS A 1 71 ? -19.805 33.705 55.709 1.00 52.62 71 HIS A C 1
ATOM 549 O O . HIS A 1 71 ? -21.027 33.733 55.603 1.00 52.62 71 HIS A O 1
ATOM 555 N N . LEU A 1 72 ? -19.018 34.188 54.733 1.00 54.06 72 LEU A N 1
ATOM 556 C CA . LEU A 1 72 ? -19.558 34.908 53.558 1.00 54.06 72 LEU A CA 1
ATOM 557 C C . LEU A 1 72 ? -18.911 34.579 52.196 1.00 54.06 72 LEU A C 1
ATOM 559 O O . LEU A 1 72 ? -19.179 35.255 51.206 1.00 54.06 72 LEU A O 1
ATOM 563 N N . LYS A 1 73 ? -18.101 33.515 52.088 1.00 54.59 73 LYS A N 1
ATOM 564 C CA . LYS A 1 73 ? -17.532 33.055 50.794 1.00 54.59 73 LYS A CA 1
ATOM 565 C C . LYS A 1 73 ? -17.871 31.608 50.418 1.00 54.59 73 LYS A C 1
ATOM 567 O O . LYS A 1 73 ? -17.379 31.104 49.411 1.00 54.59 73 LYS A O 1
ATOM 572 N N . GLN A 1 74 ? -18.744 30.949 51.177 1.00 58.00 74 GLN A N 1
ATOM 573 C CA . GLN A 1 74 ? -19.049 29.527 50.997 1.00 58.00 74 GLN A CA 1
ATOM 574 C C . GLN A 1 74 ? -19.798 29.236 49.685 1.00 58.00 74 GLN A C 1
ATOM 576 O O . GLN A 1 74 ? -19.500 28.249 49.019 1.00 58.00 74 GLN A O 1
ATOM 581 N N . GLY A 1 75 ? -20.667 30.144 49.225 1.00 62.91 75 GLY A N 1
ATOM 582 C CA . GLY A 1 75 ? -21.377 29.972 47.948 1.00 62.91 75 GLY A CA 1
ATOM 583 C C . GLY A 1 75 ? -20.463 30.003 46.716 1.00 62.91 75 GLY A C 1
ATOM 584 O O . GLY A 1 75 ? -20.717 29.315 45.730 1.00 62.91 75 GLY A O 1
ATOM 585 N N . ARG A 1 76 ? -19.356 30.754 46.777 1.00 74.94 76 ARG A N 1
ATOM 586 C CA . ARG A 1 76 ? -18.429 30.901 45.644 1.00 74.94 76 ARG A CA 1
ATOM 587 C C . ARG A 1 76 ? -17.517 29.682 45.491 1.00 74.94 76 ARG A C 1
ATOM 589 O O . ARG A 1 76 ? -17.244 29.268 44.371 1.00 74.94 76 ARG A O 1
ATOM 596 N N . ILE A 1 77 ? -17.118 29.080 46.613 1.00 83.25 77 ILE A N 1
ATOM 597 C CA . ILE A 1 77 ? -16.304 27.857 46.636 1.00 83.25 77 ILE A CA 1
ATOM 598 C C . ILE A 1 77 ? -17.130 26.658 46.153 1.00 83.25 77 ILE A C 1
ATOM 600 O O . ILE A 1 77 ? -16.645 25.881 45.336 1.00 83.25 77 ILE A O 1
ATOM 604 N N . VAL A 1 78 ? -18.396 26.544 46.574 1.00 86.00 78 VAL A N 1
ATOM 605 C CA . VAL A 1 78 ? -19.293 25.470 46.107 1.00 86.00 78 VAL A CA 1
ATOM 606 C C . VAL A 1 78 ? -19.554 25.578 44.602 1.00 86.00 78 VAL A C 1
ATOM 608 O O . VAL A 1 78 ? -19.472 24.575 43.896 1.00 86.00 78 VAL A O 1
ATOM 611 N N . GLY A 1 79 ? -19.792 26.789 44.086 1.00 88.56 79 GLY A N 1
ATOM 612 C CA . GLY A 1 79 ? -19.961 27.005 42.646 1.00 88.56 79 GLY A CA 1
ATOM 613 C C . GLY A 1 79 ? -18.710 26.649 41.837 1.00 88.56 79 GLY A C 1
ATOM 614 O O . GLY A 1 79 ? -18.805 25.983 40.809 1.00 88.56 79 GLY A O 1
ATOM 615 N N . GLN A 1 80 ? -17.525 27.030 42.322 1.00 89.44 80 GLN A N 1
ATOM 616 C CA . GLN A 1 80 ? -16.262 26.714 41.655 1.00 89.44 80 GLN A CA 1
ATOM 617 C C . GLN A 1 80 ? -15.972 25.205 41.648 1.00 89.44 80 GLN A C 1
ATOM 619 O O . GLN A 1 80 ? -15.505 24.679 40.640 1.00 89.44 80 GLN A O 1
ATOM 624 N N . LEU A 1 81 ? -16.307 24.496 42.729 1.00 92.06 81 LEU A N 1
ATOM 625 C CA . LEU A 1 81 ? -16.131 23.047 42.825 1.00 92.06 81 LEU A CA 1
ATOM 626 C C . LEU A 1 81 ? -17.075 22.290 41.873 1.00 92.06 81 LEU A C 1
ATOM 628 O O . LEU A 1 81 ? -16.650 21.339 41.222 1.00 92.06 81 LEU A O 1
ATOM 632 N N . LEU A 1 82 ? -18.318 22.763 41.717 1.00 94.88 82 LEU A N 1
ATOM 633 C CA . LEU A 1 82 ? -19.272 22.229 40.737 1.00 94.88 82 LEU A CA 1
ATOM 634 C C . LEU A 1 82 ? -18.800 22.427 39.292 1.00 94.88 82 LEU A C 1
ATOM 636 O O . LEU A 1 82 ? -18.892 21.502 38.491 1.00 94.88 82 LEU A O 1
ATOM 640 N N . ILE A 1 83 ? -18.257 23.602 38.961 1.00 94.75 83 ILE A N 1
ATOM 641 C CA . ILE A 1 83 ? -17.713 23.870 37.621 1.00 94.75 83 ILE A CA 1
ATOM 642 C C . ILE A 1 83 ? -16.533 22.941 37.328 1.00 94.75 83 ILE A C 1
ATOM 644 O O . ILE A 1 83 ? -16.493 22.335 36.261 1.00 94.75 83 ILE A O 1
ATOM 648 N N . ILE A 1 84 ? -15.603 22.783 38.275 1.00 95.62 84 ILE A N 1
ATOM 649 C CA . ILE A 1 84 ? -14.458 21.875 38.118 1.00 95.62 84 ILE A CA 1
ATOM 650 C C . ILE A 1 84 ? -14.936 20.433 37.916 1.00 95.62 84 ILE A C 1
ATOM 652 O O . ILE A 1 84 ? -14.429 19.750 37.032 1.00 95.62 84 ILE A O 1
ATOM 656 N N . LEU A 1 85 ? -15.936 19.983 38.680 1.00 94.25 85 LEU A N 1
ATOM 657 C CA . LEU A 1 85 ? -16.514 18.647 38.533 1.00 94.25 85 LEU A CA 1
ATOM 658 C C . LEU A 1 85 ? -17.125 18.444 37.139 1.00 94.25 85 LEU A C 1
ATOM 660 O O . LEU A 1 85 ? -16.864 17.430 36.501 1.00 94.25 85 LEU A O 1
ATOM 664 N N . VAL A 1 86 ? -17.906 19.408 36.644 1.00 95.19 86 VAL A N 1
ATOM 665 C CA . VAL A 1 86 ? -18.507 19.339 35.302 1.00 95.19 86 VAL A CA 1
ATOM 666 C C . VAL A 1 86 ? -17.427 19.323 34.224 1.00 95.19 86 VAL A C 1
ATOM 668 O O . VAL A 1 86 ? -17.495 18.500 33.317 1.00 95.19 86 VAL A O 1
ATOM 671 N N . VAL A 1 87 ? -16.404 20.173 34.336 1.00 94.38 87 VAL A N 1
ATOM 672 C CA . VAL A 1 87 ? -15.266 20.182 33.405 1.00 94.38 87 VAL A CA 1
ATOM 673 C C . VAL A 1 87 ? -14.518 18.850 33.440 1.00 94.38 87 VAL A C 1
ATOM 675 O O . VAL A 1 87 ? -14.147 18.348 32.387 1.00 94.38 87 VAL A O 1
ATOM 678 N N . LEU A 1 88 ? -14.340 18.240 34.614 1.00 92.62 88 LEU A N 1
ATOM 679 C CA . LEU A 1 88 ? -13.706 16.928 34.751 1.00 92.62 88 LEU A CA 1
ATOM 680 C C . LEU A 1 88 ? -14.549 15.823 34.099 1.00 92.62 88 LEU A C 1
ATOM 682 O O . LEU A 1 88 ? -14.015 15.014 33.349 1.00 92.62 88 LEU A O 1
ATOM 686 N N . VAL A 1 89 ? -15.864 15.809 34.338 1.00 91.12 89 VAL A N 1
ATOM 687 C CA . VAL A 1 89 ? -16.788 14.857 33.699 1.00 91.12 89 VAL A CA 1
ATOM 688 C C . VAL A 1 89 ? -16.772 15.031 32.184 1.00 91.12 89 VAL A C 1
ATOM 690 O O . VAL A 1 89 ? -16.748 14.038 31.462 1.00 91.12 89 VAL A O 1
ATOM 693 N N . LEU A 1 90 ? -16.733 16.272 31.696 1.00 88.94 90 LEU A N 1
ATOM 694 C CA . LEU A 1 90 ? -16.578 16.552 30.274 1.00 88.94 90 LEU A CA 1
ATOM 695 C C . LEU A 1 90 ? -15.205 16.109 29.761 1.00 88.94 90 LEU A C 1
ATOM 697 O O . LEU A 1 90 ? -15.151 15.502 28.713 1.00 88.94 90 LEU A O 1
ATOM 701 N N . LEU A 1 91 ? -14.103 16.312 30.479 1.00 86.31 91 LEU A N 1
ATOM 702 C CA . LEU A 1 91 ? -12.780 15.846 30.037 1.00 86.31 91 LEU A CA 1
ATOM 703 C C . LEU A 1 91 ? -12.664 14.317 29.982 1.00 86.31 91 LEU A C 1
ATOM 705 O O . LEU A 1 91 ? -11.943 13.798 29.138 1.00 86.31 91 LEU A O 1
ATOM 709 N N . VAL A 1 92 ? -13.360 13.603 30.869 1.00 84.75 92 VAL A N 1
ATOM 710 C CA . VAL A 1 92 ? -13.370 12.132 30.891 1.00 84.75 92 VAL A CA 1
ATOM 711 C C . VAL A 1 92 ? -14.310 11.557 29.825 1.00 84.75 92 VAL A C 1
ATOM 713 O O . VAL A 1 92 ? -13.984 10.537 29.226 1.00 84.75 92 VAL A O 1
ATOM 716 N N . ASN A 1 93 ? -15.459 12.198 29.573 1.00 79.25 93 ASN A N 1
ATOM 717 C CA . ASN A 1 93 ? -16.456 11.709 28.609 1.00 79.25 93 ASN A CA 1
ATOM 718 C C . ASN A 1 93 ? -16.360 12.330 27.211 1.00 79.25 93 ASN A C 1
ATOM 720 O O . ASN A 1 93 ? -16.965 11.797 26.283 1.00 79.25 93 ASN A O 1
ATOM 724 N N . VAL A 1 94 ? -15.654 13.445 27.026 1.00 71.75 94 VAL A N 1
ATOM 725 C CA . VAL A 1 94 ? -15.372 13.986 25.695 1.00 71.75 94 VAL A CA 1
ATOM 726 C C . VAL A 1 94 ? -14.172 13.210 25.169 1.00 71.75 94 VAL A C 1
ATOM 728 O O . VAL A 1 94 ? -13.075 13.368 25.710 1.00 71.75 94 VAL A O 1
ATOM 731 N N . PRO A 1 95 ? -14.340 12.371 24.131 1.00 53.12 95 PRO A N 1
ATOM 732 C CA . PRO A 1 95 ? -13.209 11.727 23.495 1.00 53.12 95 PRO A CA 1
ATOM 733 C C . PRO A 1 95 ? -12.319 12.840 22.961 1.00 53.12 95 PRO A C 1
ATOM 735 O O . PRO A 1 95 ? -12.695 13.587 22.057 1.00 53.12 95 PRO A O 1
ATOM 738 N N . ILE A 1 96 ? -11.154 12.991 23.579 1.00 56.00 96 ILE A N 1
ATOM 739 C CA . ILE A 1 96 ? -10.147 13.948 23.168 1.00 56.00 96 ILE A CA 1
ATOM 740 C C . ILE A 1 96 ? -9.558 1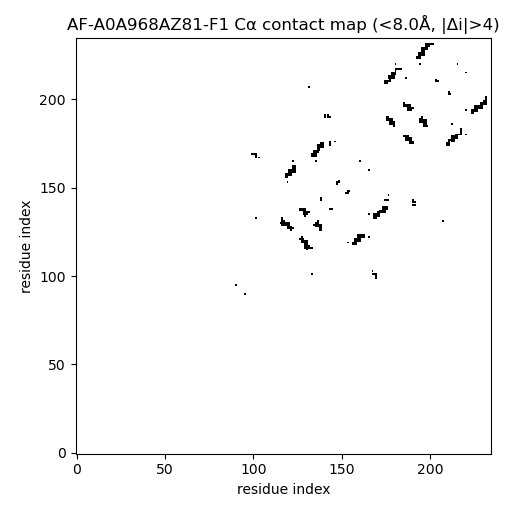3.433 21.847 1.00 56.00 96 ILE A C 1
ATOM 742 O O . ILE A 1 96 ? -8.516 12.783 21.806 1.00 56.00 96 ILE A O 1
ATOM 746 N N . SER A 1 97 ? -10.271 13.672 20.750 1.00 49.75 97 SER A N 1
ATOM 747 C CA . SER A 1 97 ? -9.878 13.297 19.397 1.00 49.75 97 SER A CA 1
ATOM 748 C C . SER A 1 97 ? -8.849 14.301 18.871 1.00 49.75 97 SER A C 1
ATOM 750 O O . SER A 1 97 ? -9.144 15.088 17.974 1.00 49.75 97 SER A O 1
ATOM 752 N N . TYR A 1 98 ? -7.646 14.332 19.455 1.00 51.94 98 TYR A N 1
ATOM 753 C CA . TYR A 1 98 ? -6.579 15.220 18.969 1.00 51.94 98 TYR A CA 1
ATOM 754 C C . TYR A 1 98 ? -5.856 14.696 17.723 1.00 51.94 98 TYR A C 1
ATOM 756 O O . TYR A 1 98 ? -5.043 15.419 17.156 1.00 51.94 98 TYR A O 1
ATOM 764 N N . GLN A 1 99 ? -6.164 13.493 17.237 1.00 50.47 99 GLN A N 1
ATOM 765 C CA . GLN A 1 99 ? -5.613 12.958 15.991 1.00 50.47 99 GLN A CA 1
ATOM 766 C C . GLN A 1 99 ? -6.657 12.048 15.334 1.00 50.47 99 GLN A C 1
ATOM 768 O O . GLN A 1 99 ? -7.124 11.122 15.982 1.00 50.47 99 GLN A O 1
ATOM 773 N N . GLY A 1 100 ? -7.033 12.352 14.085 1.00 45.41 100 GLY A N 1
ATOM 774 C CA . GLY A 1 100 ? -7.715 11.467 13.125 1.00 45.41 100 GLY A CA 1
ATOM 775 C C . GLY A 1 100 ? -8.912 10.658 13.639 1.00 45.41 100 GLY A C 1
ATOM 776 O O . GLY A 1 100 ? -8.743 9.627 14.278 1.00 45.41 100 GLY A O 1
ATOM 777 N N . GLY A 1 101 ? -10.130 11.079 13.286 1.00 49.06 101 GLY A N 1
ATOM 778 C CA . GLY A 1 101 ? -11.356 10.326 13.560 1.00 49.06 101 GLY A CA 1
ATOM 779 C C . GLY A 1 101 ? -11.246 8.858 13.137 1.00 49.06 101 GLY A C 1
ATOM 780 O O . GLY A 1 101 ? -11.129 8.549 11.956 1.00 49.06 101 GLY A O 1
ATOM 781 N N . GLY A 1 102 ? -11.272 7.971 14.128 1.00 53.38 102 GLY A N 1
ATOM 782 C CA . GLY A 1 102 ? -11.153 6.530 13.938 1.00 53.38 102 GLY A CA 1
ATOM 783 C C . GLY A 1 102 ? -11.387 5.764 15.234 1.00 53.38 102 GLY A C 1
ATOM 784 O O . GLY A 1 102 ? -10.658 4.827 15.518 1.00 53.38 102 GLY A O 1
ATOM 785 N N . LEU A 1 103 ? -12.345 6.185 16.067 1.00 55.62 103 LEU A N 1
ATOM 786 C CA . LEU A 1 103 ? -12.708 5.467 17.293 1.00 55.62 103 LEU A CA 1
ATOM 787 C C . LEU A 1 103 ? -14.207 5.598 17.580 1.00 55.62 103 LEU A C 1
ATOM 789 O O . LEU A 1 103 ? -14.640 6.363 18.435 1.00 55.62 103 LEU A O 1
ATOM 793 N N . ALA A 1 104 ? -14.997 4.795 16.881 1.00 47.97 104 ALA A N 1
ATOM 794 C CA . ALA A 1 104 ? -16.222 4.238 17.435 1.00 47.97 104 ALA A CA 1
ATOM 795 C C . ALA A 1 104 ? -16.301 2.793 16.943 1.00 47.97 104 ALA A C 1
ATOM 797 O O . ALA A 1 104 ? -16.842 2.509 15.880 1.00 47.97 104 ALA A O 1
ATOM 798 N N . GLN A 1 105 ? -15.674 1.887 17.699 1.00 52.41 105 GLN A N 1
ATOM 799 C CA . GLN A 1 105 ? -15.842 0.450 17.514 1.00 52.41 105 GLN A CA 1
ATOM 800 C C . GLN A 1 105 ? -17.298 0.095 17.816 1.00 52.41 105 GLN A C 1
ATOM 802 O O . GLN A 1 105 ? -17.674 -0.138 18.963 1.00 52.41 105 GLN A O 1
ATOM 807 N N . VAL A 1 106 ? -18.117 0.039 16.772 1.00 47.34 106 VAL A N 1
ATOM 808 C CA . VAL A 1 106 ? -19.324 -0.780 16.780 1.00 47.34 106 VAL A CA 1
ATOM 809 C C . VAL A 1 106 ? -18.837 -2.199 16.524 1.00 47.34 106 VAL A C 1
ATOM 811 O O . VAL A 1 106 ? -18.577 -2.576 15.387 1.00 47.34 106 VAL A O 1
ATOM 814 N N . VAL A 1 107 ? -18.618 -2.963 17.594 1.00 54.25 107 VAL A N 1
ATOM 815 C CA . VAL A 1 107 ? -18.285 -4.389 17.500 1.00 54.25 107 VAL A CA 1
ATOM 816 C C . VAL A 1 107 ? -19.524 -5.108 16.951 1.00 54.25 107 VAL A C 1
ATOM 818 O O . VAL A 1 107 ? -20.536 -5.151 17.651 1.00 54.25 107 VAL A O 1
ATOM 821 N N . PRO A 1 108 ? -19.509 -5.657 15.722 1.00 45.47 108 PRO A N 1
ATOM 822 C CA . PRO A 1 108 ? -20.659 -6.384 15.203 1.00 45.47 108 PRO A CA 1
ATOM 823 C C . PRO A 1 108 ? -20.753 -7.730 15.935 1.00 45.47 108 PRO A C 1
ATOM 825 O O . PRO A 1 108 ? -19.824 -8.534 15.882 1.00 45.47 108 PRO A O 1
ATOM 828 N N . GLU A 1 109 ? -21.873 -8.008 16.608 1.00 52.66 109 GLU A N 1
ATOM 829 C CA . GLU A 1 109 ? -22.086 -9.246 17.385 1.00 52.66 109 GLU A CA 1
ATOM 830 C C . GLU A 1 109 ? -22.252 -10.525 16.536 1.00 52.66 109 GLU A C 1
ATOM 832 O O . GLU A 1 109 ? -22.558 -11.594 17.059 1.00 52.66 109 GLU A O 1
ATOM 837 N N . SER A 1 110 ? -22.021 -10.485 15.222 1.00 43.12 110 SER A N 1
ATOM 838 C CA . SER A 1 110 ? -22.155 -11.673 14.375 1.00 43.12 110 SER A CA 1
ATOM 839 C C . SER A 1 110 ? -20.909 -11.886 13.518 1.00 43.12 110 SER A C 1
ATOM 841 O O . SER A 1 110 ? -20.719 -11.246 12.494 1.00 43.12 110 SER A O 1
ATOM 843 N N . ARG A 1 111 ? -20.088 -12.862 13.945 1.00 48.09 111 ARG A N 1
ATOM 844 C CA . ARG A 1 111 ? -18.794 -13.306 13.378 1.00 48.09 111 ARG A CA 1
ATOM 845 C C . ARG A 1 111 ? -17.616 -12.424 13.798 1.00 48.09 111 ARG A C 1
ATOM 847 O O . ARG A 1 111 ? -17.272 -11.443 13.153 1.00 48.09 111 ARG A O 1
ATOM 854 N N . SER A 1 112 ? -16.945 -12.834 14.874 1.00 53.44 112 SER A N 1
ATOM 855 C CA . SER A 1 112 ? -15.722 -12.206 15.375 1.00 53.44 112 SER A CA 1
ATOM 856 C C . SER A 1 112 ? -14.531 -12.457 14.436 1.00 53.44 112 SER A C 1
ATOM 858 O O . SER A 1 112 ? -13.625 -13.237 14.742 1.00 53.44 112 SER A O 1
ATOM 860 N N . THR A 1 113 ? -14.513 -11.818 13.270 1.00 68.50 113 THR A N 1
ATOM 861 C CA . THR A 1 113 ? -13.288 -11.702 12.478 1.00 68.50 113 THR A CA 1
ATOM 862 C C . THR A 1 113 ? -12.412 -10.668 13.171 1.00 68.50 113 THR A C 1
ATOM 864 O O . THR A 1 113 ? -12.683 -9.472 13.120 1.00 68.50 113 THR A O 1
ATOM 867 N N . ILE A 1 114 ? -11.376 -11.126 13.874 1.00 76.62 114 ILE A N 1
ATOM 868 C CA . ILE A 1 114 ? -10.410 -10.232 14.519 1.00 76.62 114 ILE A CA 1
ATOM 869 C C . ILE A 1 114 ? -9.586 -9.569 13.415 1.00 76.62 114 ILE A C 1
ATOM 871 O O . ILE A 1 114 ? -8.670 -10.187 12.867 1.00 76.62 114 ILE A O 1
ATOM 875 N N . ILE A 1 115 ? -9.911 -8.320 13.092 1.00 81.31 115 ILE A N 1
ATOM 876 C CA . ILE A 1 115 ? -9.140 -7.512 12.150 1.00 81.31 115 ILE A CA 1
ATOM 877 C C . ILE A 1 115 ? -7.839 -7.088 12.834 1.00 81.31 115 ILE A C 1
ATOM 879 O O . ILE A 1 115 ? -7.834 -6.626 13.973 1.00 81.31 115 ILE A O 1
ATOM 883 N N . ARG A 1 116 ? -6.716 -7.297 12.147 1.00 85.50 116 ARG A N 1
ATOM 884 C CA . ARG A 1 116 ? -5.368 -6.993 12.639 1.00 85.50 116 ARG A CA 1
ATOM 885 C C . ARG A 1 116 ? -4.606 -6.206 11.587 1.00 85.50 116 ARG A C 1
ATOM 887 O O . ARG A 1 116 ? -4.909 -6.298 10.398 1.00 85.50 116 ARG A O 1
ATOM 894 N N . GLU A 1 117 ? -3.581 -5.494 12.029 1.00 85.94 117 GLU A N 1
ATOM 895 C CA . GLU A 1 117 ? -2.658 -4.808 11.132 1.00 85.94 117 GLU A CA 1
ATOM 896 C C . GLU A 1 117 ? -2.036 -5.764 10.109 1.00 85.94 117 GLU A C 1
ATOM 898 O O . GLU A 1 117 ? -1.682 -6.915 10.395 1.00 85.94 117 GLU A O 1
ATOM 903 N N . GLY A 1 118 ? -1.907 -5.272 8.881 1.00 87.44 118 GLY A N 1
ATOM 904 C CA . GLY A 1 118 ? -1.383 -6.020 7.753 1.00 87.44 118 GLY A CA 1
ATOM 905 C C . GLY A 1 118 ? -2.349 -7.029 7.140 1.00 87.44 118 GLY A C 1
ATOM 906 O O . GLY A 1 118 ? -1.915 -7.815 6.297 1.00 87.44 118 GLY A O 1
ATOM 907 N N . MET A 1 119 ? -3.614 -7.046 7.566 1.00 91.06 119 MET A N 1
ATOM 908 C CA . MET A 1 119 ? -4.662 -7.827 6.918 1.00 91.06 119 MET A CA 1
ATOM 909 C C . MET A 1 119 ? -5.063 -7.173 5.596 1.00 91.06 119 MET A C 1
ATOM 911 O O . MET A 1 119 ? -5.165 -5.948 5.512 1.00 91.06 119 MET A O 1
ATOM 915 N N . ILE A 1 120 ? -5.290 -8.002 4.578 1.00 94.38 120 ILE A N 1
ATOM 916 C CA . ILE A 1 120 ? -5.797 -7.554 3.284 1.00 94.38 120 ILE A CA 1
ATOM 917 C C . ILE A 1 120 ? -7.314 -7.657 3.319 1.00 94.38 120 ILE A C 1
ATOM 919 O O . ILE A 1 120 ? -7.857 -8.732 3.572 1.00 94.38 120 ILE A O 1
ATOM 923 N N . LEU A 1 121 ? -7.977 -6.534 3.098 1.00 95.38 121 LEU A N 1
ATOM 924 C CA . LEU A 1 121 ? -9.420 -6.394 3.140 1.00 95.38 121 LEU A CA 1
ATOM 925 C C . LEU A 1 121 ? -9.946 -6.093 1.739 1.00 95.38 121 LEU A C 1
ATOM 927 O O . LEU A 1 121 ? -9.315 -5.378 0.956 1.00 95.38 121 LEU A O 1
ATOM 931 N N . ARG A 1 122 ? -11.120 -6.638 1.438 1.00 96.00 122 ARG A N 1
ATOM 932 C CA . ARG A 1 122 ? -11.850 -6.398 0.198 1.00 96.00 122 ARG A CA 1
ATOM 933 C C . ARG A 1 122 ? -13.318 -6.142 0.517 1.00 96.00 122 ARG A C 1
ATOM 935 O O . ARG A 1 122 ? -13.904 -6.898 1.283 1.00 96.00 122 ARG A O 1
ATOM 942 N N . GLY A 1 123 ? -13.879 -5.093 -0.072 1.00 95.00 123 GLY A N 1
ATOM 943 C CA . GLY A 1 123 ? -15.305 -4.775 0.029 1.00 95.00 123 GLY A CA 1
ATOM 944 C C . GLY A 1 123 ? -16.126 -5.454 -1.063 1.00 95.00 123 GLY A C 1
ATOM 945 O O . GLY A 1 123 ? -15.716 -6.463 -1.642 1.00 95.00 123 GLY A O 1
ATOM 946 N N . SER A 1 124 ? -17.248 -4.837 -1.423 1.00 95.19 124 SER A N 1
ATOM 947 C CA . SER A 1 124 ? -18.034 -5.224 -2.602 1.00 95.19 124 SER A CA 1
ATOM 948 C C . SER A 1 124 ? -17.288 -4.970 -3.924 1.00 95.19 124 SER A C 1
ATOM 950 O O . SER A 1 124 ? -17.529 -5.642 -4.930 1.00 95.19 124 SER A O 1
ATOM 952 N N . GLY A 1 125 ? -16.353 -4.014 -3.923 1.00 93.75 125 GLY A N 1
ATOM 953 C CA . GLY A 1 125 ? -15.583 -3.597 -5.091 1.00 93.75 125 GLY A CA 1
ATOM 954 C C . GLY A 1 125 ? -14.443 -4.542 -5.521 1.00 93.75 125 GLY A C 1
ATOM 955 O O . GLY A 1 125 ? -14.143 -5.560 -4.884 1.00 93.75 125 GLY A O 1
ATOM 956 N N . PRO A 1 126 ? -13.765 -4.206 -6.637 1.00 93.31 126 PRO A N 1
ATOM 957 C CA . PRO A 1 126 ? -12.564 -4.910 -7.089 1.00 93.31 126 PRO A CA 1
ATOM 958 C C . PRO A 1 126 ? -11.301 -4.492 -6.320 1.00 93.31 126 PRO A C 1
ATOM 960 O O . PRO A 1 126 ? -10.261 -5.131 -6.465 1.00 93.31 126 PRO A O 1
ATOM 963 N N . ASP A 1 127 ? -11.381 -3.417 -5.538 1.00 94.75 127 ASP A N 1
ATOM 964 C CA . ASP A 1 127 ? -10.235 -2.829 -4.865 1.00 94.75 127 ASP A CA 1
ATOM 965 C C . ASP A 1 127 ? -9.783 -3.657 -3.663 1.00 94.75 127 ASP A C 1
ATOM 967 O O . ASP A 1 127 ? -10.585 -4.172 -2.881 1.00 94.75 127 ASP A O 1
ATOM 971 N N . LEU A 1 128 ? -8.463 -3.759 -3.526 1.00 95.19 128 LEU A N 1
ATOM 972 C CA . LEU A 1 128 ? -7.801 -4.406 -2.406 1.00 95.19 128 LEU A CA 1
ATOM 973 C C . LEU A 1 128 ? -7.186 -3.337 -1.512 1.00 95.19 128 LEU A C 1
ATOM 975 O O . LEU A 1 128 ? -6.486 -2.433 -1.984 1.00 95.19 128 LEU A O 1
ATOM 979 N N . TYR A 1 129 ? -7.416 -3.487 -0.217 1.00 95.31 129 TYR A N 1
ATOM 980 C CA . TYR A 1 129 ? -6.897 -2.604 0.812 1.00 95.31 129 TYR A CA 1
ATOM 981 C C . TYR A 1 129 ? -6.022 -3.406 1.758 1.00 95.31 129 TYR A C 1
ATOM 983 O O . TYR A 1 129 ? -6.319 -4.559 2.056 1.00 95.31 129 TYR A O 1
ATOM 991 N N . VAL A 1 130 ? -4.967 -2.798 2.278 1.00 94.00 130 VAL A N 1
ATOM 992 C CA . VAL A 1 130 ? -4.329 -3.284 3.499 1.00 94.00 130 VAL A CA 1
ATOM 993 C C . VAL A 1 130 ? -4.664 -2.346 4.639 1.00 94.00 130 VAL A C 1
ATOM 995 O O . VAL A 1 130 ? -4.678 -1.128 4.463 1.00 94.00 130 VAL A O 1
ATOM 998 N N . LEU A 1 131 ? -4.923 -2.921 5.806 1.00 92.38 131 LEU A N 1
ATOM 999 C CA . LEU A 1 131 ? -5.036 -2.147 7.028 1.00 92.38 131 LEU A CA 1
ATOM 1000 C C . LEU A 1 131 ? -3.642 -1.919 7.619 1.00 92.38 131 LEU A C 1
ATOM 1002 O O . LEU A 1 131 ? -2.969 -2.876 8.003 1.00 92.38 131 LEU A O 1
ATOM 1006 N N . ASP A 1 132 ? -3.211 -0.668 7.702 1.00 89.88 132 ASP A N 1
ATOM 1007 C CA . ASP A 1 132 ? -1.900 -0.265 8.216 1.00 89.88 132 ASP A CA 1
ATOM 1008 C C . ASP A 1 132 ? -2.077 0.979 9.090 1.00 89.88 132 ASP A C 1
ATOM 1010 O O . ASP A 1 132 ? -2.637 1.970 8.626 1.00 89.88 132 ASP A O 1
ATOM 1014 N N . ASN A 1 133 ? -1.665 0.923 10.360 1.00 88.81 133 ASN A N 1
ATOM 1015 C CA . ASN A 1 133 ? -1.883 2.001 11.338 1.00 88.81 133 ASN A CA 1
ATOM 1016 C C . ASN A 1 133 ? -3.339 2.519 11.371 1.00 88.81 133 ASN A C 1
ATOM 1018 O O . ASN A 1 133 ? -3.581 3.724 11.317 1.00 88.81 133 ASN A O 1
ATOM 1022 N N . TYR A 1 134 ? -4.318 1.606 11.410 1.00 87.69 134 TYR A N 1
ATOM 1023 C CA . TYR A 1 134 ? -5.762 1.908 11.355 1.00 87.69 134 TYR A CA 1
ATOM 1024 C C . TYR A 1 134 ? -6.241 2.653 10.097 1.00 87.69 134 TYR A C 1
ATOM 1026 O O . TYR A 1 134 ? -7.379 3.126 10.052 1.00 87.69 134 TYR A O 1
ATOM 1034 N N . GLN A 1 135 ? -5.407 2.723 9.060 1.00 91.31 135 GLN A N 1
ATOM 1035 C CA . GLN A 1 135 ? -5.763 3.305 7.777 1.00 91.31 135 GLN A CA 1
ATOM 1036 C C . GLN A 1 135 ? -5.881 2.223 6.706 1.00 91.31 135 GLN A C 1
ATOM 1038 O O . GLN A 1 135 ? -5.042 1.327 6.604 1.00 91.31 135 GLN A O 1
ATOM 1043 N N . LEU A 1 136 ? -6.921 2.318 5.882 1.00 94.31 136 LEU A N 1
ATOM 1044 C CA . LEU A 1 136 ? -7.053 1.541 4.662 1.00 94.31 136 LEU A CA 1
ATOM 1045 C C . LEU A 1 136 ? -6.177 2.154 3.591 1.00 94.31 136 LEU A C 1
ATOM 1047 O O . LEU A 1 136 ? -6.359 3.299 3.181 1.00 94.31 136 LEU A O 1
ATOM 1051 N N . ARG A 1 137 ? -5.232 1.359 3.114 1.00 93.69 137 ARG A N 1
ATOM 1052 C CA . ARG A 1 137 ? -4.310 1.756 2.063 1.00 93.69 137 ARG A CA 1
ATOM 1053 C C . ARG A 1 137 ? -4.574 0.895 0.847 1.00 93.69 137 ARG A C 1
ATOM 1055 O O . ARG A 1 137 ? -4.417 -0.324 0.892 1.00 93.69 137 ARG A O 1
ATOM 1062 N N . ARG A 1 138 ? -5.026 1.528 -0.231 1.00 95.19 138 ARG A N 1
ATOM 1063 C CA . ARG A 1 138 ? -5.396 0.847 -1.474 1.00 95.19 138 ARG A CA 1
ATOM 1064 C C . ARG A 1 138 ? -4.156 0.488 -2.287 1.00 95.19 138 ARG A C 1
ATOM 1066 O O . ARG A 1 138 ? -3.245 1.304 -2.408 1.00 95.19 138 ARG A O 1
ATOM 1073 N N . PHE A 1 139 ? -4.138 -0.685 -2.911 1.00 92.75 139 PHE A N 1
ATOM 1074 C CA . PHE A 1 139 ? -3.153 -0.984 -3.955 1.00 92.75 139 PHE A CA 1
ATOM 1075 C C . PHE A 1 139 ? -3.537 -0.267 -5.254 1.00 92.75 139 PHE A C 1
ATOM 1077 O O . PHE A 1 139 ? -4.624 -0.488 -5.783 1.00 92.75 139 PHE A O 1
ATOM 1084 N N . ASN A 1 140 ? -2.653 0.582 -5.788 1.00 88.00 140 ASN A N 1
ATOM 1085 C CA . ASN A 1 140 ? -2.956 1.350 -7.006 1.00 88.00 140 ASN A CA 1
ATOM 1086 C C . ASN A 1 140 ? -3.169 0.469 -8.246 1.00 88.00 140 ASN A C 1
ATOM 1088 O O . ASN A 1 140 ? -3.944 0.819 -9.134 1.00 88.00 140 ASN A O 1
ATOM 1092 N N . THR A 1 141 ? -2.461 -0.657 -8.326 1.00 88.44 141 THR A N 1
ATOM 1093 C CA . THR A 1 141 ? -2.537 -1.592 -9.452 1.00 88.44 141 THR A CA 1
ATOM 1094 C C . THR A 1 141 ? -2.449 -3.034 -8.981 1.00 88.44 141 THR A C 1
ATOM 1096 O O . THR A 1 141 ? -1.850 -3.328 -7.944 1.00 88.44 141 THR A O 1
ATOM 1099 N N . LEU A 1 142 ? -2.993 -3.946 -9.790 1.00 88.38 142 LEU A N 1
ATOM 1100 C CA . LEU A 1 142 ? -2.871 -5.383 -9.556 1.00 88.38 142 LEU A CA 1
ATOM 1101 C C . LEU A 1 142 ? -1.404 -5.843 -9.596 1.00 88.38 142 LEU A C 1
ATOM 1103 O O . LEU A 1 142 ? -1.011 -6.670 -8.791 1.00 88.38 142 LEU A O 1
ATOM 1107 N N . GLU A 1 143 ? -0.569 -5.239 -10.448 1.00 86.19 143 GLU A N 1
ATOM 1108 C CA . GLU A 1 143 ? 0.879 -5.509 -10.491 1.00 86.19 143 GLU A CA 1
ATOM 1109 C C . GLU A 1 143 ? 1.563 -5.205 -9.150 1.00 86.19 143 GLU A C 1
ATOM 1111 O O . GLU A 1 143 ? 2.429 -5.956 -8.700 1.00 86.19 143 GLU A O 1
ATOM 1116 N N . THR A 1 144 ? 1.148 -4.117 -8.487 1.00 89.44 144 THR A N 1
ATOM 1117 C CA . THR A 1 144 ? 1.654 -3.776 -7.151 1.00 89.44 144 THR A CA 1
ATOM 1118 C C . THR A 1 144 ? 1.248 -4.852 -6.148 1.00 89.44 144 THR A C 1
ATOM 1120 O O . THR A 1 144 ? 2.087 -5.305 -5.374 1.00 89.44 144 THR A O 1
ATOM 1123 N N . PHE A 1 145 ? -0.011 -5.301 -6.182 1.00 92.06 145 PHE A N 1
ATOM 1124 C CA . PHE A 1 145 ? -0.482 -6.391 -5.328 1.00 92.06 145 PHE A CA 1
ATOM 1125 C C . PHE A 1 145 ? 0.289 -7.695 -5.579 1.00 92.06 145 PHE A C 1
ATOM 1127 O O . PHE A 1 145 ? 0.818 -8.261 -4.626 1.00 92.06 145 PHE A O 1
ATOM 1134 N N . ASP A 1 146 ? 0.428 -8.125 -6.835 1.00 90.31 146 ASP A N 1
ATOM 1135 C CA . ASP A 1 146 ? 1.126 -9.359 -7.223 1.00 90.31 146 ASP A CA 1
ATOM 1136 C C . ASP A 1 146 ? 2.575 -9.376 -6.718 1.00 90.31 146 ASP A C 1
ATOM 1138 O O . ASP A 1 146 ? 3.074 -10.400 -6.248 1.00 90.31 146 ASP A O 1
ATOM 1142 N N . TYR A 1 147 ? 3.265 -8.232 -6.771 1.00 88.19 147 TYR A N 1
ATOM 1143 C CA . TYR A 1 147 ? 4.609 -8.116 -6.212 1.00 88.19 147 TYR A CA 1
ATOM 1144 C C . TYR A 1 147 ? 4.633 -8.435 -4.710 1.00 88.19 147 TYR A C 1
ATOM 1146 O O . TYR A 1 147 ? 5.462 -9.225 -4.246 1.00 88.19 147 TYR A O 1
ATOM 1154 N N . PHE A 1 148 ? 3.729 -7.823 -3.942 1.00 89.44 148 PHE A N 1
ATOM 1155 C CA . PHE A 1 148 ? 3.653 -8.058 -2.504 1.00 89.44 148 PHE A CA 1
ATOM 1156 C C . PHE A 1 148 ? 3.147 -9.462 -2.178 1.00 89.44 148 PHE A C 1
ATOM 1158 O O . PHE A 1 148 ? 3.622 -10.058 -1.212 1.00 89.44 148 PHE A O 1
ATOM 1165 N N . ASP A 1 149 ? 2.249 -10.018 -2.987 1.00 91.81 149 ASP A N 1
ATOM 1166 C CA . ASP A 1 149 ? 1.764 -11.383 -2.837 1.00 91.81 149 ASP A CA 1
ATOM 1167 C C . ASP A 1 149 ? 2.889 -12.408 -2.995 1.00 91.81 149 ASP A C 1
ATOM 1169 O O . ASP A 1 149 ? 3.073 -13.258 -2.130 1.00 91.81 149 ASP A O 1
ATOM 1173 N N . ASN A 1 150 ? 3.733 -12.264 -4.017 1.00 88.88 150 ASN A N 1
ATOM 1174 C CA . ASN A 1 150 ? 4.885 -13.148 -4.211 1.00 88.88 150 ASN A CA 1
ATOM 1175 C C . ASN A 1 150 ? 5.860 -13.135 -3.022 1.00 88.88 150 ASN A C 1
ATOM 1177 O O . ASN A 1 150 ? 6.560 -14.115 -2.781 1.00 88.88 150 ASN A O 1
ATOM 1181 N N . ARG A 1 151 ? 5.917 -12.026 -2.275 1.00 85.44 151 ARG A N 1
ATOM 1182 C CA . ARG A 1 151 ? 6.815 -11.860 -1.127 1.00 85.44 151 ARG A CA 1
ATOM 1183 C C . ARG A 1 151 ? 6.193 -12.282 0.204 1.00 85.44 151 ARG A C 1
ATOM 1185 O O . ARG A 1 151 ? 6.912 -12.734 1.092 1.00 85.44 151 ARG A O 1
ATOM 1192 N N . TYR A 1 152 ? 4.890 -12.070 0.370 1.00 87.94 152 TYR A N 1
ATOM 1193 C CA . TYR A 1 152 ? 4.201 -12.182 1.660 1.00 87.94 152 TYR A CA 1
ATOM 1194 C C . TYR A 1 152 ? 3.022 -13.163 1.655 1.00 87.94 152 TYR A C 1
ATOM 1196 O O . TYR A 1 152 ? 2.377 -13.320 2.693 1.00 87.94 152 TYR A O 1
ATOM 1204 N N . HIS A 1 153 ? 2.746 -13.816 0.525 1.00 90.06 153 HIS A N 1
ATOM 1205 C CA . HIS A 1 153 ? 1.652 -14.769 0.323 1.00 90.06 153 HIS A CA 1
ATOM 1206 C C . HIS A 1 153 ? 0.299 -14.198 0.789 1.00 90.06 153 HIS A C 1
ATOM 1208 O O . HIS A 1 153 ? -0.394 -14.753 1.645 1.00 90.06 153 HIS A O 1
ATOM 1214 N N . LEU A 1 154 ? -0.042 -13.029 0.251 1.00 89.19 154 LEU A N 1
ATOM 1215 C CA . LEU A 1 154 ? -1.227 -12.240 0.577 1.00 89.19 154 LEU A CA 1
ATOM 1216 C C . LEU A 1 154 ? -2.532 -12.846 0.057 1.00 89.19 154 LEU A C 1
ATOM 1218 O O . LEU A 1 154 ? -3.555 -12.717 0.725 1.00 89.19 154 LEU A O 1
ATOM 1222 N N . SER A 1 155 ? -2.515 -13.516 -1.095 1.00 87.81 155 SER A N 1
ATOM 1223 C CA . SER A 1 155 ? -3.700 -14.043 -1.781 1.00 87.81 155 SER A CA 1
ATOM 1224 C C . SER A 1 155 ? -4.507 -15.005 -0.908 1.00 87.81 155 SER A C 1
ATOM 1226 O O . SER A 1 155 ? -5.734 -14.967 -0.910 1.00 87.81 155 SER A O 1
ATOM 1228 N N . GLY A 1 156 ? -3.838 -15.814 -0.080 1.00 86.94 156 GLY A N 1
ATOM 1229 C CA . GLY A 1 156 ? -4.498 -16.712 0.877 1.00 86.94 156 GLY A CA 1
ATOM 1230 C C . GLY A 1 156 ? -5.065 -16.020 2.124 1.00 86.94 156 GLY A C 1
ATOM 1231 O O . GLY A 1 156 ? -5.634 -16.684 2.985 1.00 86.94 156 GLY A O 1
ATOM 1232 N N . ARG A 1 157 ? -4.874 -14.703 2.263 1.00 88.44 157 ARG A N 1
ATOM 1233 C CA . ARG A 1 157 ? -5.199 -13.912 3.463 1.00 88.44 157 ARG A CA 1
ATOM 1234 C C . ARG A 1 157 ? -6.146 -12.747 3.173 1.00 88.44 157 ARG A C 1
ATOM 1236 O O . ARG A 1 157 ? -6.329 -11.896 4.044 1.00 88.44 157 ARG A O 1
ATOM 1243 N N . ILE A 1 158 ? -6.723 -12.700 1.972 1.00 92.75 158 ILE A N 1
ATOM 1244 C CA . ILE A 1 158 ? -7.720 -11.697 1.595 1.00 92.75 158 ILE A CA 1
ATOM 1245 C C . ILE A 1 158 ? -9.015 -12.003 2.344 1.00 92.75 158 ILE A C 1
ATOM 1247 O O . ILE A 1 158 ? -9.614 -13.059 2.151 1.00 92.75 158 ILE A O 1
ATOM 1251 N N . GLN A 1 159 ? -9.452 -11.066 3.180 1.00 93.00 159 GLN A N 1
ATOM 1252 C CA . GLN A 1 159 ? -10.735 -11.139 3.864 1.00 93.00 159 GLN A CA 1
ATOM 1253 C C . GLN A 1 159 ? -11.745 -10.236 3.172 1.00 93.00 1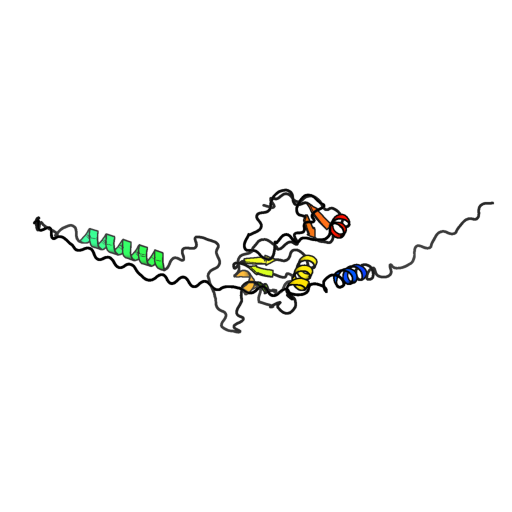59 GLN A C 1
ATOM 1255 O O . GLN A 1 159 ? -11.503 -9.045 2.978 1.00 93.00 159 GLN A O 1
ATOM 1260 N N . THR A 1 160 ? -12.883 -10.816 2.800 1.00 94.31 160 THR A N 1
ATOM 1261 C CA . THR A 1 160 ? -14.014 -10.040 2.286 1.00 94.31 160 THR A CA 1
ATOM 1262 C C . THR A 1 160 ? -14.831 -9.536 3.468 1.00 94.31 160 THR A C 1
ATOM 1264 O O . THR A 1 160 ? -15.173 -10.315 4.358 1.00 94.31 160 THR A O 1
ATOM 1267 N N . VAL A 1 161 ? -15.102 -8.239 3.490 1.00 94.12 161 VAL A N 1
ATOM 1268 C CA . VAL A 1 161 ? -15.823 -7.539 4.554 1.00 94.12 161 VAL A CA 1
ATOM 1269 C C . VAL A 1 161 ? -16.892 -6.638 3.945 1.00 94.12 161 VAL A C 1
ATOM 1271 O O . VAL A 1 161 ? -16.815 -6.298 2.766 1.00 94.12 161 VAL A O 1
ATOM 1274 N N . ASP A 1 162 ? -17.883 -6.252 4.744 1.00 94.50 162 ASP A N 1
ATOM 1275 C CA . ASP A 1 162 ? -18.913 -5.314 4.305 1.00 94.50 162 ASP A CA 1
ATOM 1276 C C . ASP A 1 162 ? -18.341 -3.901 4.126 1.00 94.50 162 ASP A C 1
ATOM 1278 O O . ASP A 1 162 ? -17.430 -3.476 4.846 1.00 94.50 162 ASP A O 1
ATOM 1282 N N . ASP A 1 163 ? -18.905 -3.148 3.184 1.00 94.81 163 ASP A N 1
ATOM 1283 C CA . ASP A 1 163 ? -18.454 -1.784 2.888 1.00 94.81 163 ASP A CA 1
ATOM 1284 C C . ASP A 1 163 ? -18.646 -0.845 4.092 1.00 94.81 163 ASP A C 1
ATOM 1286 O O . ASP A 1 163 ? -17.807 0.022 4.338 1.00 94.81 163 ASP A O 1
ATOM 1290 N N . ASP A 1 164 ? -19.682 -1.081 4.905 1.00 93.12 164 ASP A N 1
ATOM 1291 C CA . ASP A 1 164 ? -19.924 -0.362 6.163 1.00 93.12 164 ASP A CA 1
ATOM 1292 C C . ASP A 1 164 ? -18.781 -0.550 7.171 1.00 93.12 164 ASP A C 1
ATOM 1294 O O . ASP A 1 164 ? -18.512 0.330 7.988 1.00 93.12 164 ASP A O 1
ATOM 1298 N N . LEU A 1 165 ? -18.085 -1.692 7.128 1.00 91.44 165 LEU A N 1
ATOM 1299 C CA . LEU A 1 165 ? -16.914 -1.943 7.965 1.00 91.44 165 LEU A CA 1
ATOM 1300 C C . LEU A 1 165 ? -15.678 -1.238 7.412 1.00 91.44 165 LEU A C 1
ATOM 1302 O O . LEU A 1 165 ? -14.914 -0.657 8.178 1.00 91.44 165 LEU A O 1
ATOM 1306 N N . LEU A 1 166 ? -15.491 -1.241 6.089 1.00 93.56 166 LEU A N 1
ATOM 1307 C CA . LEU A 1 166 ? -14.407 -0.484 5.459 1.00 93.56 166 LEU A CA 1
ATOM 1308 C C . LEU A 1 166 ? -14.526 1.015 5.744 1.00 93.56 166 LEU A C 1
ATOM 1310 O O . LEU A 1 166 ? -13.522 1.667 6.026 1.00 93.56 166 LEU A O 1
ATOM 1314 N N . ALA A 1 167 ? -15.747 1.550 5.735 1.00 92.81 167 ALA A N 1
ATOM 1315 C CA . ALA A 1 167 ? -16.020 2.956 6.012 1.00 92.81 167 ALA A CA 1
ATOM 1316 C C . ALA A 1 167 ? -15.634 3.401 7.438 1.00 92.81 167 ALA A C 1
ATOM 1318 O O . ALA A 1 167 ? -15.499 4.599 7.681 1.00 92.81 167 ALA A O 1
ATOM 1319 N N . GLN A 1 168 ? -15.431 2.468 8.376 1.00 90.75 168 GLN A N 1
ATOM 1320 C CA . GLN A 1 168 ? -15.018 2.779 9.751 1.00 90.75 168 GLN A CA 1
ATOM 1321 C C . GLN A 1 168 ? -13.523 3.095 9.881 1.00 90.75 168 GLN A C 1
ATOM 1323 O O . GLN A 1 168 ? -13.101 3.657 10.892 1.00 90.75 168 GLN A O 1
ATOM 1328 N N . PHE A 1 169 ? -12.713 2.734 8.886 1.00 92.81 169 PHE A N 1
ATOM 1329 C CA . PHE A 1 169 ? -11.274 2.974 8.898 1.00 92.81 169 PHE A CA 1
ATOM 1330 C C . PHE A 1 169 ? -10.920 4.265 8.152 1.00 92.81 169 PHE A C 1
ATOM 1332 O O . PHE A 1 169 ? -11.532 4.611 7.139 1.00 92.81 169 PHE A O 1
ATOM 1339 N N . GLY A 1 170 ? -9.879 4.960 8.619 1.00 91.44 170 GLY A N 1
ATOM 1340 C CA . GLY A 1 170 ? -9.358 6.135 7.920 1.00 91.44 170 GLY A CA 1
ATOM 1341 C C . GLY A 1 170 ? -8.806 5.756 6.544 1.00 91.44 170 GLY A C 1
ATOM 1342 O O . GLY A 1 170 ? -8.240 4.681 6.379 1.00 91.44 170 GLY A O 1
ATOM 1343 N N . GLN A 1 171 ? -8.939 6.621 5.541 1.00 93.00 171 GLN A N 1
ATOM 1344 C CA . GLN A 1 171 ? -8.293 6.396 4.245 1.00 93.00 171 GLN A CA 1
ATOM 1345 C C . GLN A 1 171 ? -6.842 6.876 4.314 1.00 93.00 171 GLN A C 1
ATOM 1347 O O . GLN A 1 171 ? -6.582 8.030 4.652 1.00 93.00 171 GLN A O 1
ATOM 1352 N N . GLY A 1 172 ? -5.907 5.979 4.016 1.00 89.50 172 GLY A N 1
ATOM 1353 C CA . GLY A 1 172 ? -4.480 6.275 3.959 1.00 89.50 172 GLY A CA 1
ATOM 1354 C C . GLY A 1 172 ? -3.973 6.422 2.523 1.00 89.50 172 GLY A C 1
ATOM 1355 O O . GLY A 1 172 ? -4.697 6.148 1.561 1.00 89.50 172 GLY A O 1
ATOM 1356 N N . PRO A 1 173 ? -2.703 6.824 2.344 1.00 87.62 173 PRO A N 1
ATOM 1357 C CA . PRO A 1 173 ? -2.108 6.943 1.022 1.00 87.62 173 PRO A CA 1
ATOM 1358 C C . PRO A 1 173 ? -2.034 5.576 0.342 1.00 87.62 173 PRO A C 1
ATOM 1360 O O . PRO A 1 173 ? -1.646 4.578 0.963 1.00 87.62 173 PRO A O 1
ATOM 1363 N N . SER A 1 174 ? -2.359 5.537 -0.950 1.00 90.56 174 SER A N 1
ATOM 1364 C CA . SER A 1 174 ? -2.258 4.312 -1.738 1.00 90.56 174 SER A CA 1
ATOM 1365 C C . SER A 1 174 ? -0.846 3.737 -1.737 1.00 90.56 174 SER A C 1
ATOM 1367 O O . SER A 1 174 ? 0.144 4.469 -1.795 1.00 90.56 174 SER A O 1
ATOM 1369 N N . ILE A 1 175 ? -0.770 2.412 -1.746 1.00 90.50 175 ILE A N 1
ATOM 1370 C CA . ILE A 1 175 ? 0.479 1.666 -1.838 1.00 90.50 175 ILE A CA 1
ATOM 1371 C C . ILE A 1 175 ? 0.956 1.666 -3.279 1.00 90.50 175 ILE A C 1
ATOM 1373 O O . ILE A 1 175 ? 0.203 1.351 -4.210 1.00 90.50 175 ILE A O 1
ATOM 1377 N N . ARG A 1 176 ? 2.237 1.993 -3.439 1.00 89.69 176 ARG A N 1
ATOM 1378 C CA . ARG A 1 176 ? 2.932 2.034 -4.724 1.00 89.69 176 ARG A CA 1
ATOM 1379 C C . ARG A 1 176 ? 4.143 1.120 -4.686 1.00 89.69 176 ARG A C 1
ATOM 1381 O O . ARG A 1 176 ? 4.820 1.009 -3.666 1.00 89.69 176 ARG A O 1
ATOM 1388 N N . TYR A 1 177 ? 4.457 0.510 -5.824 1.00 90.38 177 TYR A N 1
ATOM 1389 C CA . TYR A 1 177 ? 5.696 -0.237 -5.951 1.00 90.38 177 TYR A CA 1
ATOM 1390 C C . TYR A 1 177 ? 6.870 0.713 -6.206 1.00 90.38 177 TYR A C 1
ATOM 1392 O O . TYR A 1 177 ? 7.046 1.224 -7.313 1.00 90.38 177 TYR A O 1
ATOM 1400 N N . LEU A 1 178 ? 7.663 0.955 -5.160 1.00 91.56 178 LEU A N 1
ATOM 1401 C CA . LEU A 1 178 ? 8.880 1.758 -5.236 1.00 91.56 178 LEU A CA 1
ATOM 1402 C C . LEU A 1 178 ? 10.089 0.872 -5.520 1.00 91.56 178 LEU A C 1
ATOM 1404 O O . LEU A 1 178 ? 10.353 -0.102 -4.807 1.00 91.56 178 LEU A O 1
ATOM 1408 N N . ALA A 1 179 ? 10.855 1.250 -6.536 1.00 92.69 179 ALA A N 1
ATOM 1409 C CA . ALA A 1 179 ? 12.025 0.530 -6.995 1.00 92.69 179 ALA A CA 1
ATOM 1410 C C . ALA A 1 179 ? 13.223 1.467 -7.179 1.00 92.69 179 ALA A C 1
ATOM 1412 O O . ALA A 1 179 ? 13.096 2.607 -7.619 1.00 92.69 179 ALA A O 1
ATOM 1413 N N . ARG A 1 180 ? 14.420 0.969 -6.879 1.00 94.00 180 ARG A N 1
ATOM 1414 C CA . ARG A 1 180 ? 15.690 1.612 -7.222 1.00 94.00 180 ARG A CA 1
ATOM 1415 C C . ARG A 1 180 ? 16.674 0.581 -7.746 1.00 94.00 180 ARG A C 1
ATOM 1417 O O . ARG A 1 180 ? 16.557 -0.612 -7.467 1.00 94.00 180 ARG A O 1
ATOM 1424 N N . CYS A 1 181 ? 17.699 1.049 -8.439 1.00 95.31 181 CYS A N 1
ATOM 1425 C CA . CYS A 1 181 ? 18.845 0.232 -8.815 1.00 95.31 181 CYS A CA 1
ATOM 1426 C C . CYS A 1 181 ? 20.130 1.050 -8.623 1.00 95.31 181 CYS A C 1
ATOM 1428 O O . CYS A 1 181 ? 20.078 2.274 -8.597 1.00 95.31 181 CYS A O 1
ATOM 1430 N N . GLN A 1 182 ? 21.286 0.401 -8.472 1.00 93.19 182 GLN A N 1
ATOM 1431 C CA . GLN A 1 182 ? 22.546 1.118 -8.203 1.00 93.19 182 GLN A CA 1
ATOM 1432 C C . GLN A 1 182 ? 23.057 1.928 -9.407 1.00 93.19 182 GLN A C 1
ATOM 1434 O O . GLN A 1 182 ? 23.840 2.854 -9.236 1.00 93.19 182 GLN A O 1
ATOM 1439 N N . GLY A 1 183 ? 22.637 1.568 -10.623 1.00 90.94 183 GLY A N 1
ATOM 1440 C CA . GLY A 1 183 ? 23.120 2.159 -11.871 1.00 90.94 183 GLY A CA 1
ATOM 1441 C C . GLY A 1 183 ? 22.201 3.212 -12.490 1.00 90.94 183 GLY A C 1
ATOM 1442 O O . GLY A 1 183 ? 22.427 3.569 -13.648 1.00 90.94 183 GLY A O 1
ATOM 1443 N N . LEU A 1 184 ? 21.152 3.645 -11.786 1.00 88.88 184 LEU A N 1
ATOM 1444 C CA . LEU A 1 184 ? 20.276 4.743 -12.194 1.00 88.88 184 LEU A CA 1
ATOM 1445 C C . LEU A 1 184 ? 20.073 5.702 -11.015 1.00 88.88 184 LEU A C 1
ATOM 1447 O O . LEU A 1 184 ? 19.954 5.241 -9.878 1.00 88.88 184 LEU A O 1
ATOM 1451 N N . PRO A 1 185 ? 20.034 7.019 -11.265 1.00 87.25 185 PRO A N 1
ATOM 1452 C CA . PRO A 1 185 ? 19.796 7.991 -10.214 1.00 87.25 185 PRO A CA 1
ATOM 1453 C C . PRO A 1 185 ? 18.318 7.978 -9.795 1.00 87.25 185 PRO A C 1
ATOM 1455 O O . PRO A 1 185 ? 17.430 8.085 -10.634 1.00 87.25 185 PRO A O 1
ATOM 1458 N N . GLY A 1 186 ? 18.062 7.897 -8.489 1.00 89.12 186 GLY A N 1
ATOM 1459 C CA . GLY A 1 186 ? 16.736 8.130 -7.910 1.00 89.12 186 GLY A CA 1
ATOM 1460 C C . GLY A 1 186 ? 15.911 6.882 -7.586 1.00 89.12 186 GLY A C 1
ATOM 1461 O O . GLY A 1 186 ? 16.391 5.744 -7.596 1.00 89.12 186 GLY A O 1
ATOM 1462 N N . ILE A 1 187 ? 14.657 7.141 -7.221 1.00 91.62 187 ILE A N 1
ATOM 1463 C CA . ILE A 1 187 ? 13.630 6.144 -6.914 1.00 91.62 187 ILE A CA 1
ATOM 1464 C C . ILE A 1 187 ? 12.580 6.234 -8.018 1.00 91.62 187 ILE A C 1
ATOM 1466 O O . ILE A 1 187 ? 12.232 7.320 -8.474 1.00 91.62 187 ILE A O 1
ATOM 1470 N N . TYR A 1 188 ? 12.083 5.085 -8.448 1.00 92.44 188 TYR A N 1
ATOM 1471 C CA . TYR A 1 188 ? 11.091 4.972 -9.501 1.00 92.44 188 TYR A CA 1
ATOM 1472 C C . TYR A 1 188 ? 9.833 4.321 -8.942 1.00 92.44 188 TYR A C 1
ATOM 1474 O O . TYR A 1 188 ? 9.914 3.333 -8.209 1.00 92.44 188 TYR A O 1
ATOM 1482 N N . ILE A 1 189 ? 8.674 4.855 -9.306 1.00 91.69 189 ILE A N 1
ATOM 1483 C CA . ILE A 1 189 ? 7.397 4.160 -9.139 1.00 91.69 189 ILE A CA 1
ATOM 1484 C C . ILE A 1 189 ? 7.210 3.285 -10.370 1.00 91.69 189 ILE A C 1
ATOM 1486 O O . ILE A 1 189 ? 7.371 3.781 -11.485 1.00 91.69 189 ILE A O 1
ATOM 1490 N N . LEU A 1 190 ? 6.876 2.006 -10.193 1.00 91.94 190 LEU A N 1
ATOM 1491 C CA . LEU A 1 190 ? 6.459 1.177 -11.324 1.00 91.94 190 LEU A CA 1
ATOM 1492 C C . LEU A 1 190 ? 4.946 1.018 -11.303 1.00 91.94 190 LEU A C 1
ATOM 1494 O O . LEU A 1 190 ? 4.373 0.562 -10.313 1.00 91.94 190 LEU A O 1
ATOM 1498 N N . GLU A 1 191 ? 4.309 1.403 -12.399 1.00 90.44 191 GLU A N 1
ATOM 1499 C CA . GLU A 1 191 ? 2.864 1.326 -12.545 1.00 90.44 191 GLU A CA 1
ATOM 1500 C C . GLU A 1 191 ? 2.512 1.034 -14.007 1.00 90.44 191 GLU A C 1
ATOM 1502 O O . GLU A 1 191 ? 3.030 1.690 -14.909 1.00 90.44 191 GLU A O 1
ATOM 1507 N N . LYS A 1 192 ? 1.636 0.049 -14.258 1.00 89.38 192 LYS A N 1
ATOM 1508 C CA . LYS A 1 192 ? 1.140 -0.294 -15.608 1.00 89.38 192 LYS A CA 1
ATOM 1509 C C . LYS A 1 192 ? 2.283 -0.570 -16.596 1.00 89.38 192 LYS A C 1
ATOM 1511 O O . LYS A 1 192 ? 2.265 -0.100 -17.734 1.00 89.38 192 LYS A O 1
ATOM 1516 N N . GLY A 1 193 ? 3.314 -1.278 -16.136 1.00 89.50 193 GLY A N 1
ATOM 1517 C CA . GLY A 1 193 ? 4.511 -1.566 -16.931 1.00 89.50 193 GLY A CA 1
ATOM 1518 C C . GLY A 1 193 ? 5.372 -0.351 -17.315 1.00 89.50 193 GLY A C 1
ATOM 1519 O O . GLY A 1 193 ? 6.277 -0.506 -18.130 1.00 89.50 193 GLY A O 1
ATOM 1520 N N . GLN A 1 194 ? 5.131 0.838 -16.757 1.00 93.88 194 GLN A N 1
ATOM 1521 C CA . GLN A 1 194 ? 5.960 2.035 -16.941 1.00 93.88 194 GLN A CA 1
ATOM 1522 C C . GLN A 1 194 ? 6.743 2.351 -15.666 1.00 93.88 194 GLN A C 1
ATOM 1524 O O . GLN A 1 194 ? 6.314 2.013 -14.561 1.00 93.88 194 GLN A O 1
ATOM 1529 N N . LYS A 1 195 ? 7.893 3.018 -15.817 1.00 93.81 195 LYS A N 1
ATOM 1530 C CA . LYS A 1 195 ? 8.645 3.594 -14.698 1.00 93.81 195 LYS A CA 1
ATOM 1531 C C . LYS A 1 195 ? 8.461 5.104 -14.666 1.00 93.81 195 LYS A C 1
ATOM 1533 O O . LYS A 1 195 ? 8.673 5.777 -15.668 1.00 93.81 195 LYS A O 1
ATOM 1538 N N . TYR A 1 196 ? 8.106 5.631 -13.507 1.00 92.56 196 TYR A N 1
ATOM 1539 C CA . TYR A 1 196 ? 7.937 7.059 -13.279 1.00 92.56 196 TYR A CA 1
ATOM 1540 C C . TYR A 1 196 ? 9.055 7.503 -12.354 1.00 92.56 196 TYR A C 1
ATOM 1542 O O . TYR A 1 196 ? 9.177 6.982 -11.240 1.00 92.56 196 TYR A O 1
ATOM 1550 N N . LEU A 1 197 ? 9.897 8.423 -12.826 1.00 92.25 197 LEU A N 1
ATOM 1551 C CA . LEU A 1 197 ? 10.898 9.034 -11.966 1.00 92.25 197 LEU A CA 1
ATOM 1552 C C . LEU A 1 197 ? 10.171 9.865 -10.914 1.00 92.25 197 LEU A C 1
ATOM 1554 O O . LEU A 1 197 ? 9.338 10.718 -11.226 1.00 92.25 197 LEU A O 1
ATOM 1558 N N . LEU A 1 198 ? 10.491 9.573 -9.666 1.00 88.44 198 LEU A N 1
ATOM 1559 C CA . LEU A 1 198 ? 9.987 10.304 -8.531 1.00 88.44 198 LEU A CA 1
ATOM 1560 C C . LEU A 1 198 ? 10.987 11.408 -8.204 1.00 88.44 198 LEU A C 1
ATOM 1562 O O . LEU A 1 198 ? 12.117 11.140 -7.787 1.00 88.44 198 LEU A O 1
ATOM 1566 N N . GLU A 1 199 ? 10.578 12.644 -8.447 1.00 85.19 199 GLU A N 1
ATOM 1567 C CA . GLU A 1 199 ? 11.400 13.810 -8.157 1.00 85.19 199 GLU A CA 1
ATOM 1568 C C . GLU A 1 199 ? 11.227 14.191 -6.683 1.00 85.19 199 GLU A C 1
ATOM 1570 O O . GLU A 1 199 ? 10.105 14.370 -6.215 1.00 85.19 199 GLU A O 1
ATOM 1575 N N . GLY A 1 200 ? 12.340 14.293 -5.950 1.00 75.38 200 GLY A N 1
ATOM 1576 C CA . GLY A 1 200 ? 12.338 14.554 -4.507 1.00 75.38 200 GLY A CA 1
ATOM 1577 C C . GLY A 1 200 ? 12.485 13.296 -3.642 1.00 75.38 200 GLY A C 1
ATOM 1578 O O . GLY A 1 200 ? 12.587 12.170 -4.132 1.00 75.38 200 GLY A O 1
ATOM 1579 N N . MET A 1 201 ? 12.562 13.495 -2.325 1.00 65.12 201 MET A N 1
ATOM 1580 C CA . MET A 1 201 ? 12.582 12.408 -1.343 1.00 65.12 201 MET A CA 1
ATOM 1581 C C . MET A 1 201 ? 11.174 12.282 -0.769 1.00 65.12 201 MET A C 1
ATOM 1583 O O . MET A 1 201 ? 10.776 13.113 0.036 1.00 65.12 201 MET A O 1
ATOM 1587 N N . LEU A 1 202 ? 10.424 11.249 -1.166 1.00 66.38 202 LEU A N 1
ATOM 1588 C CA . LEU A 1 202 ? 9.112 11.003 -0.567 1.00 66.38 202 LEU A CA 1
ATOM 1589 C C . LEU A 1 202 ? 9.238 10.842 0.956 1.00 66.38 202 LEU A C 1
ATOM 1591 O O . LEU A 1 202 ? 10.159 10.151 1.412 1.00 66.38 202 LEU A O 1
ATOM 1595 N N . PRO A 1 203 ? 8.269 11.353 1.735 1.00 62.03 203 PRO A N 1
ATOM 1596 C CA . PRO A 1 203 ? 8.060 10.909 3.102 1.00 62.03 203 PRO A CA 1
ATOM 1597 C C . PRO A 1 203 ? 7.556 9.462 3.057 1.00 62.03 203 PRO A C 1
ATOM 1599 O O . PRO A 1 203 ? 6.362 9.176 3.104 1.00 62.03 203 PRO A O 1
ATOM 1602 N N . ILE A 1 204 ? 8.487 8.523 2.909 1.00 69.00 204 ILE A N 1
ATOM 1603 C CA . ILE A 1 204 ? 8.211 7.114 3.144 1.00 69.00 204 ILE A CA 1
ATOM 1604 C C . ILE A 1 204 ? 7.987 7.005 4.643 1.00 69.00 204 ILE A C 1
ATOM 1606 O O . ILE A 1 204 ? 8.878 7.352 5.421 1.00 69.00 204 ILE A O 1
ATOM 1610 N N . SER A 1 205 ? 6.801 6.550 5.046 1.00 68.00 205 SER A N 1
ATOM 1611 C CA . SER A 1 205 ? 6.555 6.285 6.458 1.00 68.00 205 SER A CA 1
ATOM 1612 C C . SER A 1 205 ? 7.616 5.287 6.935 1.00 68.00 205 SER A C 1
ATOM 1614 O O . SER A 1 205 ? 7.688 4.188 6.372 1.00 68.00 205 SER A O 1
ATOM 1616 N N . PRO A 1 206 ? 8.465 5.653 7.913 1.00 65.69 206 PRO A N 1
ATOM 1617 C CA . PRO A 1 206 ? 9.579 4.806 8.339 1.00 65.69 206 PRO A CA 1
ATOM 1618 C C . PRO A 1 206 ? 9.090 3.440 8.842 1.00 65.69 206 PRO A C 1
ATOM 1620 O O . PRO A 1 206 ? 9.783 2.428 8.693 1.00 65.69 206 PRO A O 1
ATOM 1623 N N . ASP A 1 207 ? 7.855 3.405 9.341 1.00 67.50 207 ASP A N 1
ATOM 1624 C CA . ASP A 1 207 ? 7.220 2.222 9.908 1.00 67.50 207 ASP A CA 1
ATOM 1625 C C . ASP A 1 207 ? 6.441 1.406 8.862 1.00 67.50 207 ASP A C 1
ATOM 1627 O O . ASP A 1 207 ? 6.199 0.212 9.056 1.00 67.50 207 ASP A O 1
ATOM 1631 N N . SER A 1 208 ? 6.113 1.991 7.701 1.00 75.19 208 SER A N 1
ATOM 1632 C CA . SER A 1 208 ? 5.421 1.274 6.624 1.00 75.19 208 SER A CA 1
ATOM 1633 C C . SER A 1 208 ? 6.350 0.249 5.977 1.00 75.19 208 SER A C 1
ATOM 1635 O O . SER A 1 208 ? 7.389 0.558 5.384 1.00 75.19 208 SER A O 1
ATOM 1637 N N . ARG A 1 209 ? 5.945 -1.021 6.022 1.00 80.31 209 ARG A N 1
ATOM 1638 C CA . ARG A 1 209 ? 6.601 -2.084 5.244 1.00 80.31 209 ARG A CA 1
ATOM 1639 C C . ARG A 1 209 ? 6.194 -2.093 3.769 1.00 80.31 209 ARG A C 1
ATOM 1641 O O . ARG A 1 209 ? 6.856 -2.757 2.975 1.00 80.31 209 ARG A O 1
ATOM 1648 N N . TRP A 1 210 ? 5.124 -1.384 3.418 1.00 81.94 210 TRP A N 1
ATOM 1649 C CA . TRP A 1 210 ? 4.469 -1.469 2.115 1.00 81.94 210 TRP A CA 1
ATOM 1650 C C . TRP A 1 210 ? 5.011 -0.469 1.090 1.00 81.94 210 TRP A C 1
ATOM 1652 O O . TRP A 1 210 ? 4.911 -0.727 -0.098 1.00 81.94 210 TRP A O 1
ATOM 1662 N N . ASP A 1 211 ? 5.659 0.618 1.515 1.00 80.19 211 ASP A N 1
ATOM 1663 C CA . ASP A 1 211 ? 6.256 1.623 0.608 1.00 80.19 211 ASP A CA 1
ATOM 1664 C C . ASP A 1 211 ? 7.781 1.622 0.689 1.00 80.19 211 ASP A C 1
ATOM 1666 O O . ASP A 1 211 ? 8.449 2.639 0.513 1.00 80.19 211 ASP A O 1
ATOM 1670 N N . ARG A 1 212 ? 8.372 0.473 1.011 1.00 84.12 212 ARG A N 1
ATOM 1671 C CA . ARG A 1 212 ? 9.828 0.368 1.062 1.00 84.12 212 ARG A CA 1
ATOM 1672 C C . ARG A 1 212 ? 10.397 0.386 -0.345 1.00 84.12 212 ARG A C 1
ATOM 1674 O O . ARG A 1 212 ? 9.885 -0.272 -1.247 1.00 84.12 212 ARG A O 1
ATOM 1681 N N . VAL A 1 213 ? 11.505 1.103 -0.510 1.00 89.31 213 VAL A N 1
ATOM 1682 C CA . VAL A 1 213 ? 12.229 1.123 -1.779 1.00 89.31 213 VAL A CA 1
ATOM 1683 C C . VAL A 1 213 ? 12.890 -0.231 -2.002 1.00 89.31 213 VAL A C 1
ATOM 1685 O O . VAL A 1 213 ? 13.804 -0.623 -1.273 1.00 89.31 213 VAL A O 1
ATOM 1688 N N . ASN A 1 214 ? 12.451 -0.932 -3.039 1.00 89.44 214 ASN A N 1
ATOM 1689 C CA . ASN A 1 214 ? 12.982 -2.236 -3.399 1.00 89.44 214 ASN A CA 1
ATOM 1690 C C . ASN A 1 214 ? 14.200 -2.080 -4.306 1.00 89.44 214 ASN A C 1
ATOM 1692 O O . ASN A 1 214 ? 14.197 -1.288 -5.247 1.00 89.44 214 ASN A O 1
ATOM 1696 N N . LEU A 1 215 ? 15.254 -2.848 -4.039 1.00 91.81 215 LEU A N 1
ATOM 1697 C CA . LEU A 1 215 ? 16.409 -2.908 -4.926 1.00 91.81 215 LEU A CA 1
ATOM 1698 C C . LEU A 1 215 ? 16.133 -3.936 -6.029 1.00 91.81 215 LEU A C 1
ATOM 1700 O O . LEU A 1 215 ? 15.983 -5.120 -5.736 1.00 91.81 215 LEU A O 1
ATOM 1704 N N . ILE A 1 216 ? 16.075 -3.488 -7.282 1.00 92.94 216 ILE A N 1
ATOM 1705 C CA . ILE A 1 216 ? 15.873 -4.351 -8.454 1.00 92.94 216 ILE A CA 1
ATOM 1706 C C . ILE A 1 216 ? 17.054 -4.270 -9.421 1.00 92.94 216 ILE A C 1
ATOM 1708 O O . ILE A 1 216 ? 17.923 -3.399 -9.308 1.00 92.94 216 ILE A O 1
ATOM 1712 N N . SER A 1 217 ? 17.099 -5.187 -10.391 1.00 94.50 217 SER A N 1
ATOM 1713 C CA . SER A 1 217 ? 18.171 -5.193 -11.383 1.00 94.50 217 SER A CA 1
ATOM 1714 C C . SER A 1 217 ? 18.097 -3.953 -12.281 1.00 94.50 217 SER A C 1
ATOM 1716 O O . SER A 1 217 ? 17.029 -3.547 -12.747 1.00 94.50 217 SER A O 1
ATOM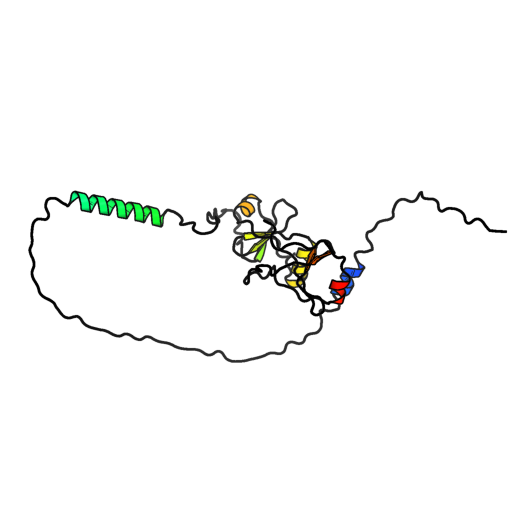 1718 N N . CYS A 1 218 ? 19.261 -3.357 -12.561 1.00 95.75 218 CYS A N 1
ATOM 1719 C CA . CYS A 1 218 ? 19.345 -2.200 -13.455 1.00 95.75 218 CYS A CA 1
ATOM 1720 C C . CYS A 1 218 ? 18.856 -2.542 -14.870 1.00 95.75 218 CYS A C 1
ATOM 1722 O O . CYS A 1 218 ? 18.367 -1.669 -15.577 1.00 95.75 218 CYS A O 1
ATOM 1724 N N . HIS A 1 219 ? 19.001 -3.803 -15.290 1.00 95.69 219 HIS A N 1
ATOM 1725 C CA . HIS A 1 219 ? 18.557 -4.255 -16.603 1.00 95.69 219 HIS A CA 1
ATOM 1726 C C . HIS A 1 219 ? 17.032 -4.202 -16.735 1.00 95.69 219 HIS A C 1
ATOM 1728 O O . HIS A 1 219 ? 16.540 -3.609 -17.689 1.00 95.69 219 HIS A O 1
ATOM 1734 N N . ILE A 1 220 ? 16.295 -4.732 -15.748 1.00 92.75 220 ILE A N 1
ATOM 1735 C CA . ILE A 1 220 ? 14.825 -4.675 -15.732 1.00 92.75 220 ILE A CA 1
ATOM 1736 C C . ILE A 1 220 ? 14.369 -3.219 -15.751 1.00 92.75 220 ILE A C 1
ATOM 1738 O O . ILE A 1 220 ? 13.578 -2.830 -16.604 1.00 92.75 220 ILE A O 1
ATOM 1742 N N . LEU A 1 221 ? 14.922 -2.400 -14.854 1.00 93.88 221 LEU A N 1
ATOM 1743 C CA . LEU A 1 221 ? 14.492 -1.014 -14.719 1.00 93.88 221 LEU A CA 1
ATOM 1744 C C . LEU A 1 221 ? 14.791 -0.181 -15.975 1.00 93.88 221 LEU A C 1
ATOM 1746 O O . LEU A 1 221 ? 13.971 0.638 -16.363 1.00 93.88 221 LEU A O 1
ATOM 1750 N N . ARG A 1 222 ? 15.916 -0.400 -16.665 1.00 94.69 222 ARG A N 1
ATOM 1751 C CA . ARG A 1 222 ? 16.222 0.306 -17.926 1.00 94.69 222 ARG A CA 1
ATOM 1752 C C . ARG A 1 222 ? 15.315 -0.097 -19.087 1.00 94.69 222 ARG A C 1
ATOM 1754 O O . ARG A 1 222 ? 15.076 0.732 -19.956 1.00 94.69 222 ARG A O 1
ATOM 1761 N N . ASN A 1 223 ? 14.827 -1.336 -19.100 1.00 95.75 223 ASN A N 1
ATOM 1762 C CA . ASN A 1 223 ? 13.984 -1.846 -20.181 1.00 95.75 223 ASN A CA 1
ATOM 1763 C C . ASN A 1 223 ? 12.510 -1.431 -20.051 1.00 95.75 223 ASN A C 1
ATOM 1765 O O . ASN A 1 223 ? 11.755 -1.597 -21.006 1.00 95.75 223 ASN A O 1
ATOM 1769 N N . LEU A 1 224 ? 12.084 -0.918 -18.892 1.00 94.94 224 LEU A N 1
ATOM 1770 C CA . LEU A 1 224 ? 10.728 -0.399 -18.729 1.00 94.94 224 LEU A CA 1
ATOM 1771 C C . LEU A 1 224 ? 10.587 0.956 -19.442 1.00 94.94 224 LEU A C 1
ATOM 1773 O O . LEU A 1 224 ? 11.487 1.789 -19.309 1.00 94.94 224 LEU A O 1
ATOM 1777 N N . PRO A 1 225 ? 9.486 1.215 -20.165 1.00 95.69 225 PRO A N 1
ATOM 1778 C CA . PRO A 1 225 ? 9.208 2.526 -20.747 1.00 95.69 225 PRO A CA 1
ATOM 1779 C C . PRO A 1 225 ? 9.133 3.619 -19.674 1.00 95.69 225 PRO A C 1
ATOM 1781 O O . PRO A 1 225 ? 8.598 3.400 -18.586 1.00 95.69 225 PRO A O 1
ATOM 1784 N N . ASP A 1 226 ? 9.672 4.797 -19.990 1.00 93.88 226 ASP A N 1
ATOM 1785 C CA . ASP A 1 226 ? 9.578 5.981 -19.134 1.00 93.88 226 ASP A CA 1
ATOM 1786 C C . ASP A 1 226 ? 8.178 6.598 -19.212 1.00 93.88 226 ASP A C 1
ATOM 1788 O O . ASP A 1 226 ? 7.663 6.881 -20.296 1.00 93.88 226 ASP A O 1
ATOM 1792 N N . GLY A 1 227 ? 7.567 6.795 -18.048 1.00 90.38 227 GLY A N 1
ATOM 1793 C CA . GLY A 1 227 ? 6.385 7.627 -17.867 1.00 90.38 227 GLY A CA 1
ATOM 1794 C C . GLY A 1 227 ? 6.761 9.083 -17.554 1.00 90.38 227 GLY A C 1
ATOM 1795 O O . GLY A 1 227 ? 7.933 9.386 -17.319 1.00 90.38 227 GLY A O 1
ATOM 1796 N N . PRO A 1 228 ? 5.783 10.006 -17.536 1.00 87.25 228 PRO A N 1
ATOM 1797 C CA . PRO A 1 228 ? 6.007 11.378 -17.080 1.00 87.25 228 PRO A CA 1
ATOM 1798 C C . PRO A 1 228 ? 6.559 11.408 -15.646 1.00 87.25 228 PRO A C 1
ATOM 1800 O O . PRO A 1 228 ? 6.102 10.648 -14.796 1.00 87.25 228 PRO A O 1
ATOM 1803 N N . SER A 1 229 ? 7.512 12.295 -15.349 1.00 80.69 229 SER A N 1
ATOM 1804 C CA . SER A 1 229 ? 7.953 12.510 -13.965 1.00 80.69 229 SER A CA 1
ATOM 1805 C C . SER A 1 229 ? 6.768 12.902 -13.082 1.00 80.69 229 SER A C 1
ATOM 1807 O O . SER A 1 229 ? 5.940 13.730 -13.472 1.00 80.69 229 SER A O 1
ATOM 1809 N N . ILE A 1 230 ? 6.692 12.315 -11.887 1.00 77.50 230 ILE A N 1
ATOM 1810 C CA . ILE A 1 230 ? 5.656 12.643 -10.905 1.00 77.50 230 ILE A CA 1
ATOM 1811 C C . ILE A 1 230 ? 6.294 13.563 -9.857 1.00 77.50 230 ILE A C 1
ATOM 1813 O O . ILE A 1 230 ? 7.231 13.124 -9.180 1.00 77.50 230 ILE A O 1
ATOM 1817 N N . PRO A 1 231 ? 5.819 14.815 -9.707 1.00 71.19 231 PRO A N 1
ATOM 1818 C CA . PRO A 1 231 ? 6.300 15.693 -8.650 1.00 71.19 231 PRO A CA 1
ATOM 1819 C C . PRO A 1 231 ? 5.871 15.157 -7.276 1.00 71.19 231 PRO A C 1
ATOM 1821 O O . PRO A 1 231 ? 4.816 14.541 -7.137 1.00 71.19 231 PRO A O 1
ATOM 1824 N N . GLU A 1 232 ? 6.674 15.429 -6.247 1.00 64.75 232 GLU A N 1
ATOM 1825 C CA . GLU A 1 232 ? 6.477 14.956 -4.866 1.00 64.75 232 GLU A CA 1
ATOM 1826 C C . GLU A 1 232 ? 5.086 15.271 -4.283 1.00 64.75 232 GLU A C 1
ATOM 1828 O O . GLU A 1 232 ? 4.558 14.514 -3.469 1.00 64.75 232 GLU A O 1
ATOM 1833 N N . LYS A 1 233 ? 4.472 16.379 -4.711 1.00 53.97 233 LYS A N 1
ATOM 1834 C CA . LYS A 1 233 ? 3.168 16.828 -4.223 1.00 53.97 233 LYS A CA 1
ATOM 1835 C C . LYS A 1 233 ? 2.064 16.442 -5.198 1.00 53.97 233 LYS A C 1
ATOM 1837 O O . LYS A 1 233 ? 1.866 17.104 -6.214 1.00 53.97 233 LYS A O 1
ATOM 1842 N N . VAL A 1 234 ? 1.319 15.403 -4.843 1.00 50.03 234 VAL A N 1
ATOM 1843 C CA . VAL A 1 234 ? -0.084 15.293 -5.244 1.00 50.03 234 VAL A CA 1
ATOM 1844 C C . VAL A 1 234 ? -0.875 15.761 -4.028 1.00 50.03 234 VAL A C 1
ATOM 1846 O O . VAL A 1 234 ? -0.885 15.071 -3.011 1.00 50.03 234 VAL A O 1
ATOM 1849 N N . GLU A 1 235 ? -1.368 16.995 -4.115 1.00 34.56 235 GLU A N 1
ATOM 1850 C CA . GLU A 1 235 ? -2.226 17.654 -3.120 1.00 34.56 235 GLU A CA 1
ATOM 1851 C C . GLU A 1 235 ? -3.556 16.909 -2.938 1.00 34.56 235 GLU A C 1
ATOM 1853 O O . GLU A 1 235 ? -4.086 16.395 -3.955 1.00 34.56 235 GLU A O 1
#

Radius of gyration: 32.65 Å; Cα contacts (8 Å, |Δi|>4): 212; chains: 1; bounding box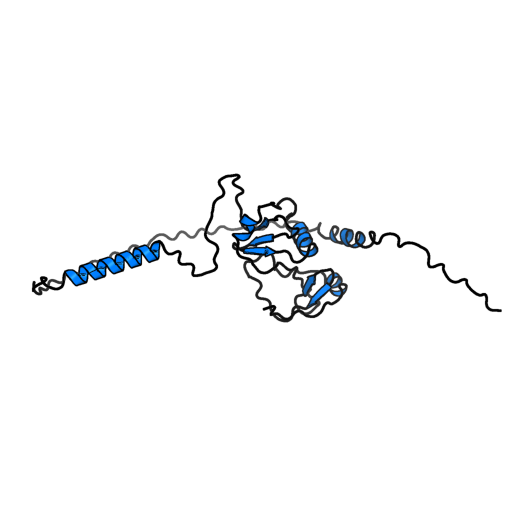: 47×56×131 Å

Secondary structure (DSSP, 8-state):
-PPPPPPPP--------TTSSHHHHHHHHTTS--------------------------------------SSSHHHHHHHHHHHHHHHHHHHHS----S-S-------SS------TT-EEE-SSS-EEEEETTEEEEBS-HHHHHHHHHHH--GGGEEE--HHHHTTSEEPPPB-EEEE-TTSSSEEEEETTEEEEEES-----TT-SSS--EE--HHHHHHSPBPPPEES---

Sequence (235 aa):
MYKQTPLPDLTQPAKNPERSNVVIKQQYTDSIERQPHSMGSLTSTEVIMSPDVSHQSTPLREGDQDVSSSHLKQGRIVGQLLIILVVLVLLVNVPISYQGGGLAQVVPESRSTIIREGMILRGSGPDLYVLDNYQLRRFNTLETFDYFDNRYHLSGRIQTVDDDLLAQFGQGPSIRYLARCQGLPGIYILEKGQKYLLEGMLPISPDSRWDRVNLISCHILRNLPDGPSIPEKVE

Solvent-accessible surface area (backbone atoms only — not comparable to full-atom values): 15689 Å² total; per-residue (Å²): 138,83,83,83,77,82,81,82,81,85,86,68,83,85,81,72,84,85,69,73,72,61,66,65,60,60,69,64,65,77,76,74,88,82,79,85,87,79,89,79,86,83,82,90,82,86,82,90,83,82,87,89,87,80,89,84,83,86,80,90,81,87,78,89,80,81,97,73,84,91,81,83,59,65,72,60,53,53,52,52,53,51,51,52,50,52,52,49,52,44,61,74,68,45,81,82,75,86,65,77,87,63,82,78,86,78,77,65,94,75,74,88,74,83,84,53,79,73,37,34,40,25,45,88,60,93,60,46,27,34,32,50,93,70,15,40,22,35,50,77,41,70,70,46,46,52,55,50,25,80,77,66,61,42,80,90,49,62,40,81,47,59,54,77,61,57,69,60,40,34,83,43,74,62,41,53,40,34,35,29,32,95,84,51,93,66,45,28,41,55,55,95,76,25,34,22,48,42,50,74,84,76,88,58,59,88,84,49,81,69,55,48,74,37,82,48,60,53,67,64,62,67,70,37,50,80,47,72,72,44,66,74,76,81,131

Mean predicted aligned error: 18.71 Å

pLDDT: mean 72.1, std 20.83, range [34.56, 96.0]